Protein AF-T1BWE3-F1 (afdb_monomer_lite)

Foldseek 3Di:
DKWAAQAWPLRVLVLLCVLVVHDSVQKAFADTDDNHDGDDGDIDGPDDWDPAASPDPRMGDPDTDDDPDGHHHNPDPDDDDDDDDDDPDDPVVVVVVVVVVVVVQVVVVHDPPDDDQVVCPVQASQNVVLVVCVVVVNLVSSLLSVQADHDPPDPDLSNVLNPVCVVPVQLVVSLVSRDPVPPLNNQLSVCVNVVDPSVRSD

Organism: NCBI:txid410659

Structure (mmCIF, N/CA/C/O backbone):
data_AF-T1BWE3-F1
#
_entry.id   AF-T1BWE3-F1
#
loop_
_atom_site.group_PDB
_atom_site.id
_atom_site.type_symbol
_atom_site.label_atom_id
_atom_site.label_alt_id
_atom_site.label_comp_id
_atom_site.label_asym_id
_atom_site.label_entity_id
_atom_site.label_seq_id
_atom_site.pdbx_PDB_ins_code
_atom_site.Cartn_x
_atom_site.Cartn_y
_atom_site.Cartn_z
_atom_site.occupancy
_atom_site.B_iso_or_equiv
_atom_site.auth_seq_id
_atom_site.auth_comp_id
_atom_site.auth_asym_id
_atom_site.auth_atom_id
_atom_site.pdbx_PDB_model_num
ATOM 1 N N . ARG A 1 1 ? -7.755 -12.594 14.952 1.00 95.62 1 ARG A N 1
ATOM 2 C CA . ARG A 1 1 ? -7.906 -11.129 14.825 1.00 95.62 1 ARG A CA 1
ATOM 3 C C . ARG A 1 1 ? -6.839 -10.463 15.663 1.00 95.62 1 ARG A C 1
ATOM 5 O O . ARG A 1 1 ? -6.687 -10.809 16.827 1.00 95.62 1 ARG A O 1
ATOM 12 N N . ILE A 1 2 ? -6.101 -9.550 15.057 1.00 97.19 2 ILE A N 1
ATOM 13 C CA . ILE A 1 2 ? -4.986 -8.840 15.669 1.00 97.19 2 ILE A CA 1
ATOM 14 C C . ILE A 1 2 ? -5.301 -7.351 15.638 1.00 97.19 2 ILE A C 1
ATOM 16 O O . ILE A 1 2 ? -5.793 -6.853 14.624 1.00 97.19 2 ILE A O 1
ATOM 20 N N . GLU A 1 3 ? -5.005 -6.670 16.735 1.00 97.94 3 GLU A N 1
ATOM 21 C CA . GLU A 1 3 ? -4.819 -5.225 16.775 1.00 97.94 3 GLU A CA 1
ATOM 22 C C . GLU A 1 3 ? -3.323 -4.934 16.688 1.00 97.94 3 GLU A C 1
ATOM 24 O O . GLU A 1 3 ? -2.520 -5.595 17.343 1.00 97.94 3 GLU A O 1
ATOM 29 N N . SER A 1 4 ? -2.934 -3.977 15.857 1.00 98.00 4 SER A N 1
ATOM 30 C CA . SER A 1 4 ? -1.541 -3.559 1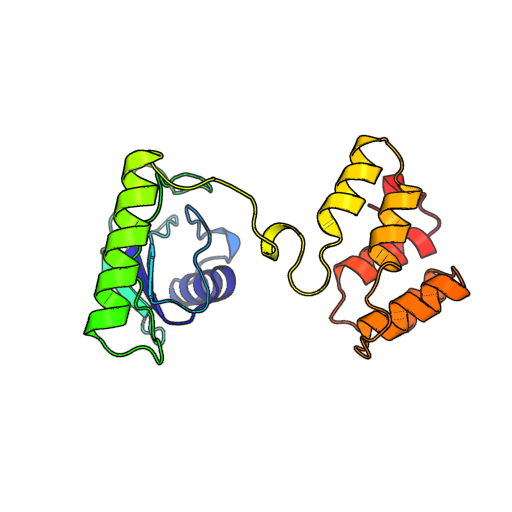5.724 1.00 98.00 4 SER A CA 1
ATOM 31 C C . SER A 1 4 ? -1.449 -2.054 15.571 1.00 98.00 4 SER A C 1
ATOM 33 O O . SER A 1 4 ? -2.276 -1.465 14.872 1.00 98.00 4 SER A O 1
ATOM 35 N N . GLU A 1 5 ? -0.417 -1.460 16.154 1.00 98.06 5 GLU A N 1
ATOM 36 C CA . GLU A 1 5 ? -0.127 -0.036 16.030 1.00 98.06 5 GLU A CA 1
ATOM 37 C C . GLU A 1 5 ? 1.226 0.184 15.345 1.00 98.06 5 GLU A C 1
ATOM 39 O O . GLU A 1 5 ? 2.247 -0.366 15.762 1.00 98.06 5 GLU A O 1
ATOM 44 N N . ASN A 1 6 ? 1.240 1.049 14.328 1.00 96.50 6 ASN A N 1
ATOM 45 C CA . ASN A 1 6 ? 2.459 1.511 13.659 1.00 96.50 6 ASN A CA 1
ATOM 46 C C . ASN A 1 6 ? 3.266 0.411 12.935 1.00 96.50 6 ASN A C 1
ATOM 48 O O . ASN A 1 6 ? 4.499 0.447 12.909 1.00 96.50 6 ASN A O 1
ATOM 52 N N . TRP A 1 7 ? 2.565 -0.548 12.323 1.00 97.00 7 TRP A N 1
ATOM 53 C CA . TRP A 1 7 ? 3.139 -1.678 11.586 1.00 97.00 7 TRP A CA 1
ATOM 54 C C . TRP A 1 7 ? 2.760 -1.652 10.102 1.00 97.00 7 TRP A C 1
ATOM 56 O O . TRP A 1 7 ? 1.580 -1.549 9.765 1.00 97.00 7 TRP A O 1
ATOM 66 N N . GLU A 1 8 ? 3.740 -1.828 9.209 1.00 94.12 8 GLU A N 1
ATOM 67 C CA . GLU A 1 8 ? 3.457 -2.138 7.801 1.00 94.12 8 GLU A CA 1
ATOM 68 C C . GLU A 1 8 ? 2.896 -3.571 7.682 1.00 94.12 8 GLU A C 1
ATOM 70 O O . GLU A 1 8 ? 3.176 -4.443 8.511 1.00 94.12 8 GLU A O 1
ATOM 75 N N . GLN A 1 9 ? 2.021 -3.808 6.699 1.00 92.44 9 GLN A N 1
ATOM 76 C CA . GLN A 1 9 ? 1.266 -5.054 6.580 1.00 92.44 9 GLN A CA 1
ATOM 77 C C . GLN A 1 9 ? 2.158 -6.289 6.411 1.00 92.44 9 GLN A C 1
ATOM 79 O O . GLN A 1 9 ? 1.931 -7.283 7.106 1.00 92.44 9 GLN A O 1
ATOM 84 N N . HIS A 1 10 ? 3.117 -6.240 5.490 1.00 92.56 10 HIS A N 1
ATOM 85 C CA . HIS A 1 10 ? 4.017 -7.349 5.187 1.00 92.56 10 HIS A CA 1
ATOM 86 C C . HIS A 1 10 ? 5.018 -7.554 6.324 1.00 92.56 10 HIS A C 1
ATOM 88 O O . HIS A 1 10 ? 5.203 -8.687 6.764 1.00 92.56 10 HIS A O 1
ATOM 94 N N . GLU A 1 11 ? 5.569 -6.471 6.882 1.00 94.19 11 GLU A N 1
ATOM 95 C CA . GLU A 1 11 ? 6.432 -6.527 8.071 1.00 94.19 11 GLU A CA 1
ATOM 96 C C . GLU A 1 11 ? 5.730 -7.236 9.247 1.00 94.19 11 GLU A C 1
ATOM 98 O O . GLU A 1 11 ? 6.311 -8.120 9.886 1.00 94.19 11 GLU A O 1
ATOM 103 N N . LEU A 1 12 ? 4.459 -6.898 9.518 1.00 96.12 12 LEU A N 1
ATOM 104 C CA . LEU A 1 12 ? 3.682 -7.562 10.569 1.00 96.12 12 LEU A CA 1
ATOM 105 C C . LEU A 1 12 ? 3.412 -9.029 10.230 1.00 96.12 12 LEU A C 1
ATOM 107 O O . LEU A 1 12 ? 3.521 -9.888 11.105 1.00 96.12 12 LEU A O 1
ATOM 111 N N . ALA A 1 13 ? 3.047 -9.321 8.980 1.00 95.50 13 ALA A N 1
ATOM 112 C CA . ALA A 1 13 ? 2.770 -10.682 8.541 1.00 95.50 13 ALA A CA 1
ATOM 113 C C . ALA A 1 13 ? 3.994 -11.591 8.737 1.00 95.50 13 ALA A C 1
ATOM 115 O O . ALA A 1 13 ? 3.867 -12.682 9.292 1.00 95.50 13 ALA A O 1
ATOM 116 N N . GLU A 1 14 ? 5.188 -11.119 8.378 1.00 95.31 14 GLU A N 1
ATOM 117 C CA . GLU A 1 14 ? 6.436 -11.839 8.625 1.00 95.31 14 GLU A CA 1
ATOM 118 C C . GLU A 1 14 ? 6.714 -12.040 10.118 1.00 95.31 14 GLU A C 1
ATOM 120 O O . GLU A 1 14 ? 7.132 -13.123 10.531 1.00 95.31 14 GLU A O 1
ATOM 125 N N . ALA A 1 15 ? 6.489 -11.015 10.945 1.00 96.06 15 ALA A N 1
ATOM 126 C CA . ALA A 1 15 ? 6.692 -11.111 12.388 1.00 96.06 15 ALA A CA 1
ATOM 127 C C . ALA A 1 15 ? 5.761 -12.155 13.027 1.00 96.06 15 ALA A C 1
ATOM 129 O O . ALA A 1 15 ? 6.216 -12.986 13.819 1.00 96.06 15 ALA A O 1
ATOM 130 N N . ILE A 1 16 ? 4.484 -12.162 12.634 1.00 96.38 16 ILE A N 1
ATOM 131 C CA . ILE A 1 16 ? 3.497 -13.157 13.067 1.00 96.38 16 ILE A CA 1
ATOM 132 C C . ILE A 1 16 ? 3.900 -14.553 12.583 1.00 96.38 16 ILE A C 1
ATOM 134 O O . ILE A 1 16 ? 3.935 -15.486 13.385 1.00 96.38 16 ILE A O 1
ATOM 138 N N . ALA A 1 17 ? 4.251 -14.704 11.302 1.00 96.25 17 ALA A N 1
ATOM 139 C CA . ALA A 1 17 ? 4.660 -15.986 10.735 1.00 96.25 17 ALA A CA 1
ATOM 140 C C . ALA A 1 17 ? 5.873 -16.565 11.477 1.00 96.25 17 ALA A C 1
ATOM 142 O O . ALA A 1 17 ? 5.833 -17.718 11.903 1.00 96.25 17 ALA A O 1
ATOM 143 N N . ARG A 1 18 ? 6.906 -15.752 11.742 1.00 95.94 18 ARG A N 1
ATOM 144 C CA . ARG A 1 18 ? 8.071 -16.162 12.544 1.00 95.94 18 ARG A CA 1
ATOM 145 C C . ARG A 1 18 ? 7.668 -16.621 13.943 1.00 95.94 18 ARG A C 1
ATOM 147 O O . ARG A 1 18 ? 8.108 -17.678 14.391 1.00 95.94 18 ARG A O 1
ATOM 154 N N . ARG A 1 19 ? 6.807 -15.862 14.626 1.00 95.81 19 ARG A N 1
ATOM 155 C CA . ARG A 1 19 ? 6.366 -16.187 15.989 1.00 95.81 19 ARG A CA 1
ATOM 156 C C . ARG A 1 19 ? 5.547 -17.477 16.062 1.00 95.81 19 ARG A C 1
ATOM 158 O O . ARG A 1 19 ? 5.643 -18.198 17.056 1.00 95.81 19 ARG A O 1
ATOM 165 N N . LEU A 1 20 ? 4.788 -17.768 15.009 1.00 95.38 20 LEU A N 1
ATOM 166 C CA . LEU A 1 20 ? 3.998 -18.988 14.842 1.00 95.38 20 LEU A CA 1
ATOM 167 C C . LEU A 1 20 ? 4.778 -20.140 14.182 1.00 95.38 20 LEU A C 1
ATOM 169 O O . LEU A 1 20 ? 4.224 -21.224 14.024 1.00 95.38 20 LEU A O 1
ATOM 173 N N . ARG A 1 21 ? 6.055 -19.930 13.825 1.00 95.50 21 ARG A N 1
ATOM 174 C CA . ARG A 1 21 ? 6.913 -20.895 13.109 1.00 95.50 21 ARG A CA 1
ATOM 175 C C . ARG A 1 21 ? 6.321 -21.350 11.767 1.00 95.50 21 ARG A C 1
ATOM 177 O O . ARG A 1 21 ? 6.401 -22.520 11.403 1.00 95.50 21 ARG A O 1
ATOM 184 N N . LEU A 1 22 ? 5.727 -20.412 11.039 1.00 95.75 22 LEU A N 1
ATOM 185 C CA . LEU A 1 22 ? 5.136 -20.608 9.719 1.00 95.75 22 LEU A CA 1
ATOM 186 C C . LEU A 1 22 ? 6.067 -20.083 8.623 1.00 95.75 22 LEU A C 1
ATOM 188 O O . LEU A 1 22 ? 6.857 -19.162 8.843 1.00 95.75 22 LEU A O 1
ATOM 192 N N . ALA A 1 23 ? 5.928 -20.627 7.413 1.00 92.25 23 ALA A N 1
ATOM 193 C CA . ALA A 1 23 ? 6.540 -20.029 6.233 1.00 92.25 23 ALA A CA 1
ATOM 194 C C . ALA A 1 23 ? 5.904 -18.651 5.935 1.00 92.25 23 ALA A C 1
ATOM 196 O O . ALA A 1 23 ? 4.702 -18.488 6.161 1.00 92.25 23 ALA A O 1
ATOM 197 N N . PRO A 1 24 ? 6.647 -17.672 5.377 1.00 81.06 24 PRO A N 1
ATOM 198 C CA . PRO A 1 24 ? 6.124 -16.320 5.138 1.00 81.06 24 PRO A CA 1
ATOM 199 C C . PRO A 1 24 ? 4.840 -16.268 4.294 1.00 81.06 24 PRO A C 1
ATOM 201 O O . PRO A 1 24 ? 3.960 -15.459 4.558 1.00 81.06 24 PRO A O 1
ATOM 204 N N . HIS A 1 25 ? 4.704 -17.167 3.316 1.00 87.25 25 HIS A N 1
ATOM 205 C CA . HIS A 1 25 ? 3.539 -17.243 2.426 1.00 87.25 25 HIS A CA 1
ATOM 206 C C . HIS A 1 25 ? 2.335 -17.985 3.033 1.00 87.25 25 HIS A C 1
ATOM 208 O O . HIS A 1 25 ? 1.266 -18.004 2.433 1.00 87.25 25 HIS A O 1
ATOM 214 N N . ALA A 1 26 ? 2.497 -18.634 4.191 1.00 92.88 26 ALA A N 1
ATOM 215 C CA . ALA A 1 26 ? 1.438 -19.431 4.813 1.00 92.88 26 ALA A CA 1
ATOM 216 C C . ALA A 1 26 ? 0.427 -18.581 5.602 1.00 92.88 26 ALA A C 1
ATOM 218 O O . ALA A 1 26 ? -0.603 -19.096 6.041 1.00 92.88 26 ALA A O 1
ATOM 219 N N . LEU A 1 27 ? 0.730 -17.297 5.806 1.00 95.19 27 LEU A N 1
ATOM 220 C CA . LEU A 1 27 ? -0.147 -16.340 6.462 1.00 95.19 27 LEU A CA 1
ATOM 221 C C . LEU A 1 27 ? -0.854 -15.484 5.407 1.00 95.19 27 LEU A C 1
ATOM 223 O O . LEU A 1 27 ? -0.211 -14.881 4.552 1.00 95.19 27 LEU A O 1
ATOM 227 N N . SER A 1 28 ? -2.177 -15.395 5.491 1.00 95.50 28 SER A N 1
ATOM 228 C CA . SER A 1 28 ? -3.010 -14.641 4.546 1.00 95.50 28 SER A CA 1
ATOM 229 C C . SER A 1 28 ? -3.874 -13.604 5.263 1.00 95.50 28 SER A C 1
ATOM 231 O O . SER A 1 28 ? -4.155 -13.721 6.459 1.00 95.50 28 SER A O 1
ATOM 233 N N . TRP A 1 29 ? -4.294 -12.569 4.535 1.00 95.44 29 TRP A N 1
ATOM 234 C CA . TRP A 1 29 ? -5.134 -11.477 5.030 1.00 95.44 29 TRP A CA 1
ATOM 235 C C . TRP A 1 29 ? -6.002 -10.902 3.904 1.00 95.44 29 TRP A C 1
ATOM 237 O O . TRP A 1 29 ? -5.710 -11.078 2.724 1.00 95.44 29 TRP A O 1
ATOM 247 N N . ALA A 1 30 ? -7.070 -10.190 4.272 1.00 94.38 30 ALA A N 1
ATOM 248 C CA . ALA A 1 30 ? -8.066 -9.708 3.311 1.00 94.38 30 ALA A CA 1
ATOM 249 C C . ALA A 1 30 ? -7.701 -8.391 2.601 1.00 94.38 30 ALA A C 1
ATOM 251 O O . ALA A 1 30 ? -8.246 -8.091 1.542 1.00 94.38 30 ALA A O 1
ATOM 252 N N . GLY A 1 31 ? -6.809 -7.586 3.177 1.00 91.06 31 GLY A N 1
ATOM 253 C CA . GLY A 1 31 ? -6.351 -6.321 2.602 1.00 91.06 31 GLY A CA 1
ATOM 254 C C . GLY A 1 31 ? -5.270 -5.666 3.457 1.00 91.06 31 GLY A C 1
ATOM 255 O O . GLY A 1 31 ? -5.167 -5.952 4.653 1.00 91.06 31 GLY A O 1
ATOM 256 N N . THR A 1 32 ? -4.457 -4.814 2.842 1.00 91.12 32 THR A N 1
ATOM 257 C CA . THR A 1 32 ? -3.453 -4.005 3.541 1.00 91.12 32 THR A CA 1
ATOM 258 C C . THR A 1 32 ? -4.136 -2.925 4.383 1.00 91.12 32 THR A C 1
ATOM 260 O O . THR A 1 32 ? -5.247 -2.488 4.072 1.00 91.12 32 THR A O 1
ATOM 263 N N . LYS A 1 33 ? -3.496 -2.531 5.486 1.00 91.38 33 LYS A N 1
ATOM 264 C CA . LYS A 1 33 ? -3.911 -1.403 6.333 1.00 91.38 33 LYS A CA 1
ATOM 265 C C . LYS A 1 33 ? -2.800 -0.366 6.382 1.00 91.38 33 LYS A C 1
ATOM 267 O O . LYS A 1 33 ? -1.641 -0.697 6.131 1.00 91.38 33 LYS A O 1
ATOM 272 N N . ASP A 1 34 ? -3.163 0.859 6.735 1.00 89.38 34 ASP A N 1
ATOM 273 C CA . ASP A 1 34 ? -2.216 1.957 6.871 1.00 89.38 34 ASP A CA 1
ATOM 274 C C . ASP A 1 34 ? -1.151 1.652 7.921 1.00 89.38 34 ASP A C 1
ATOM 276 O O . ASP A 1 34 ? -1.452 1.217 9.035 1.00 89.38 34 ASP A O 1
ATOM 280 N N . ARG A 1 35 ? 0.109 1.926 7.565 1.00 90.38 35 ARG A N 1
ATOM 281 C CA . ARG A 1 35 ? 1.244 1.752 8.475 1.00 90.38 35 ARG A CA 1
ATOM 282 C C . ARG A 1 35 ? 1.094 2.632 9.710 1.00 90.38 35 ARG A C 1
ATOM 284 O O . ARG A 1 35 ? 1.379 2.169 10.802 1.00 90.38 35 ARG A O 1
ATOM 291 N N . ARG A 1 36 ? 0.681 3.893 9.549 1.00 93.00 36 ARG A N 1
ATOM 292 C CA . ARG A 1 36 ? 0.567 4.886 10.634 1.00 93.00 36 ARG A CA 1
ATOM 293 C C . ARG A 1 36 ? -0.846 4.912 11.216 1.00 93.00 36 ARG A C 1
ATOM 295 O O . ARG A 1 36 ? -1.555 5.904 11.090 1.00 93.00 36 ARG A O 1
ATOM 302 N N . ALA A 1 37 ? -1.264 3.803 11.812 1.00 95.12 37 ALA A N 1
ATOM 303 C CA . ALA A 1 37 ? -2.575 3.678 12.436 1.00 95.12 37 ALA A CA 1
ATOM 304 C C . ALA A 1 37 ? -2.567 2.618 13.543 1.00 95.12 37 ALA A C 1
ATOM 306 O O . ALA A 1 37 ? -1.702 1.737 13.571 1.00 95.12 37 ALA A O 1
ATOM 307 N N . VAL A 1 38 ? -3.582 2.671 14.409 1.00 97.44 38 VAL A N 1
ATOM 308 C CA . VAL A 1 38 ? -4.057 1.493 15.144 1.00 97.44 38 VAL A CA 1
ATOM 309 C C . VAL A 1 38 ? -5.050 0.788 14.230 1.00 97.44 38 VAL A C 1
ATOM 311 O O . VAL A 1 38 ? -6.061 1.367 13.837 1.00 97.44 38 VAL A O 1
ATOM 314 N N . SER A 1 39 ? -4.754 -0.450 13.849 1.00 97.00 39 SER A N 1
ATOM 315 C CA . SER A 1 39 ? -5.591 -1.215 12.927 1.00 97.00 39 SER A CA 1
ATOM 316 C C . SER A 1 39 ? -5.939 -2.577 13.500 1.00 97.00 39 SER A C 1
ATOM 318 O O . SER A 1 39 ? -5.092 -3.263 14.072 1.00 97.00 39 SER A O 1
ATOM 320 N N . ILE A 1 40 ? -7.194 -2.981 13.306 1.00 96.81 40 ILE A N 1
ATOM 321 C CA . ILE A 1 40 ? -7.697 -4.292 13.705 1.00 96.81 40 ILE A CA 1
ATOM 322 C C . ILE A 1 40 ? -8.042 -5.077 12.446 1.00 96.81 40 ILE A C 1
ATOM 324 O O . ILE A 1 40 ? -8.798 -4.608 11.595 1.00 96.81 40 ILE A O 1
ATOM 328 N N . ARG A 1 41 ? -7.493 -6.285 12.313 1.00 95.81 41 ARG A N 1
ATOM 329 C CA . ARG A 1 41 ? -7.706 -7.130 11.131 1.00 95.81 41 ARG A CA 1
ATOM 330 C C . ARG A 1 41 ? -7.612 -8.615 11.443 1.00 95.81 41 ARG A C 1
ATOM 332 O O . ARG A 1 41 ? -7.098 -9.028 12.483 1.00 95.81 41 ARG A O 1
ATOM 339 N N . LEU A 1 42 ? -8.130 -9.434 10.536 1.00 96.44 42 LEU A N 1
ATOM 340 C CA . LEU A 1 42 ? -7.963 -10.881 10.594 1.00 96.44 42 LEU A CA 1
ATOM 341 C C . LEU A 1 42 ? -6.748 -11.315 9.770 1.00 96.44 42 LEU A C 1
ATOM 343 O O . LEU A 1 42 ? -6.474 -10.770 8.701 1.00 96.44 42 LEU A O 1
ATOM 347 N N . PHE A 1 43 ? -6.066 -12.326 10.291 1.00 96.50 43 PHE A N 1
ATOM 348 C CA . PHE A 1 43 ? -5.080 -13.128 9.584 1.00 96.50 43 PHE A CA 1
ATOM 349 C C . PHE A 1 43 ? -5.551 -14.578 9.633 1.00 96.50 43 PHE A C 1
ATOM 351 O O . PHE A 1 43 ? -6.162 -14.986 10.624 1.00 96.50 43 PHE A O 1
ATOM 358 N N . SER A 1 44 ? -5.254 -15.347 8.593 1.00 96.69 44 SER A N 1
ATOM 359 C CA . SER A 1 44 ? -5.546 -16.778 8.534 1.00 96.69 44 SER A CA 1
ATOM 360 C C . SER A 1 44 ? -4.298 -17.563 8.172 1.00 96.69 44 SER A C 1
ATOM 362 O O . SER A 1 44 ? -3.484 -17.100 7.378 1.00 96.69 44 SER A O 1
ATOM 364 N N . TYR A 1 45 ? -4.183 -18.764 8.720 1.00 96.44 45 TYR A N 1
ATOM 365 C CA . TYR A 1 45 ? -3.160 -19.746 8.380 1.00 96.44 45 TYR A CA 1
ATOM 366 C C . TYR A 1 45 ? -3.681 -21.147 8.721 1.00 96.44 45 TYR A C 1
ATOM 368 O O . TYR A 1 45 ? -4.650 -21.297 9.472 1.00 96.44 45 TYR A O 1
ATOM 376 N N . LEU A 1 46 ? -3.027 -22.180 8.194 1.00 95.56 46 LEU A N 1
ATOM 377 C CA . LEU A 1 46 ? -3.314 -23.565 8.561 1.00 95.56 46 LEU A CA 1
ATOM 378 C C . LEU A 1 46 ? -2.562 -23.932 9.842 1.00 95.56 46 LEU A C 1
ATOM 380 O O . LEU A 1 46 ? -1.334 -23.929 9.873 1.00 95.56 46 LEU A O 1
ATOM 384 N N . GLY A 1 47 ? -3.293 -24.254 10.909 1.00 93.31 47 GLY A N 1
ATOM 385 C CA . GLY A 1 47 ? -2.687 -24.657 12.175 1.00 93.31 47 GLY A CA 1
ATOM 386 C C . GLY A 1 47 ? -3.632 -24.559 13.368 1.00 93.31 47 GLY A C 1
ATOM 387 O O . GLY A 1 47 ? -4.849 -24.422 13.221 1.00 93.31 47 GLY A O 1
ATOM 388 N N . ARG A 1 48 ? -3.066 -24.670 14.575 1.00 93.94 48 ARG A N 1
ATOM 389 C CA . ARG A 1 48 ? -3.788 -24.395 15.825 1.00 93.94 48 ARG A CA 1
ATOM 390 C C . ARG A 1 48 ? -3.824 -22.876 16.051 1.00 93.94 48 ARG A C 1
ATOM 392 O O . ARG A 1 48 ? -2.772 -22.254 15.886 1.00 93.94 48 ARG A O 1
ATOM 399 N N . PRO A 1 49 ? -4.980 -22.285 16.412 1.00 94.88 49 PRO A N 1
ATOM 400 C CA . PRO A 1 49 ? -5.043 -20.879 16.817 1.00 94.88 49 PRO A CA 1
ATOM 401 C C . PRO A 1 49 ? -4.156 -20.630 18.053 1.00 94.88 49 PRO A C 1
ATOM 403 O O . PRO A 1 49 ? -4.076 -21.523 18.900 1.00 94.88 49 PRO A O 1
ATOM 406 N N . PRO A 1 50 ? -3.486 -19.467 18.179 1.00 95.31 50 PRO A N 1
ATOM 407 C CA . PRO A 1 50 ? -2.782 -19.123 19.408 1.00 95.31 50 PRO A CA 1
ATOM 408 C C . PRO A 1 50 ? -3.785 -18.967 20.557 1.00 95.31 50 PRO A C 1
ATOM 410 O O . PRO A 1 50 ? -4.880 -18.441 20.359 1.00 95.31 50 PRO A O 1
ATOM 413 N N . GLU A 1 51 ? -3.398 -19.418 21.746 1.00 93.75 51 GLU A N 1
ATOM 414 C CA . GLU A 1 51 ? -4.201 -19.276 22.974 1.00 93.75 51 GLU A CA 1
ATOM 415 C C . GLU A 1 51 ? -3.797 -18.041 23.785 1.00 93.75 51 GLU A C 1
ATOM 417 O O . GLU A 1 51 ? -4.578 -17.536 24.584 1.00 93.75 51 GLU A O 1
ATOM 422 N N . GLU A 1 52 ? -2.600 -17.520 23.527 1.00 94.50 52 GLU A N 1
ATOM 423 C CA . GLU A 1 52 ? -2.015 -16.374 24.209 1.00 94.50 52 GLU A CA 1
ATOM 424 C C . GLU A 1 52 ? -1.504 -15.350 23.195 1.00 94.50 52 GLU A C 1
ATOM 426 O O . GLU A 1 52 ? -1.409 -15.617 21.991 1.00 94.50 52 GLU A O 1
ATOM 431 N N . ASP A 1 53 ? -1.145 -14.170 23.695 1.00 94.88 53 ASP A N 1
ATOM 432 C CA . ASP A 1 53 ? -0.550 -13.132 22.872 1.00 94.88 53 ASP A CA 1
ATOM 433 C C . ASP A 1 53 ? 0.752 -13.609 22.199 1.00 94.88 53 ASP A C 1
ATOM 435 O O . ASP A 1 53 ? 1.532 -14.411 22.720 1.00 94.88 53 ASP A O 1
ATOM 439 N N . LEU A 1 54 ? 1.009 -13.075 21.010 1.00 95.62 54 LEU A N 1
ATOM 440 C CA . LEU A 1 54 ? 2.219 -13.356 20.252 1.00 95.62 54 LEU A CA 1
ATOM 441 C C . LEU A 1 54 ? 3.456 -12.701 20.891 1.00 95.62 54 LEU A C 1
ATOM 443 O O . LEU A 1 54 ? 4.578 -13.048 20.527 1.00 95.62 54 LEU A O 1
ATOM 447 N N . GLY A 1 55 ? 3.293 -11.784 21.849 1.00 96.19 55 GLY A N 1
ATOM 448 C CA . GLY A 1 55 ? 4.414 -11.100 22.501 1.00 96.19 55 GLY A CA 1
ATOM 449 C C . GLY A 1 55 ? 5.187 -10.213 21.524 1.00 96.19 55 GLY A C 1
ATOM 450 O O . GLY A 1 55 ? 6.399 -10.041 21.649 1.00 96.19 55 GLY A O 1
ATOM 451 N N . LEU A 1 56 ? 4.492 -9.707 20.504 1.00 97.19 56 LEU A N 1
ATOM 452 C CA . LEU A 1 56 ? 5.036 -8.771 19.531 1.00 97.19 56 LEU A CA 1
ATOM 453 C C . LEU A 1 56 ? 4.769 -7.337 20.021 1.00 97.19 56 LEU A C 1
ATOM 455 O O . LEU A 1 56 ? 3.697 -7.053 20.553 1.00 97.19 56 LEU A O 1
ATOM 459 N N . PRO A 1 57 ? 5.719 -6.404 19.854 1.00 97.44 57 PRO A N 1
ATOM 460 C CA . PRO A 1 57 ? 5.558 -5.048 20.359 1.00 97.44 57 PRO A CA 1
ATOM 461 C C . PRO A 1 57 ? 4.428 -4.325 19.624 1.00 97.44 57 PRO A C 1
ATOM 463 O O . PRO A 1 57 ? 4.406 -4.296 18.390 1.00 97.44 57 PRO A O 1
ATOM 466 N N . ARG A 1 58 ? 3.529 -3.689 20.389 1.00 97.38 58 ARG A N 1
ATOM 467 C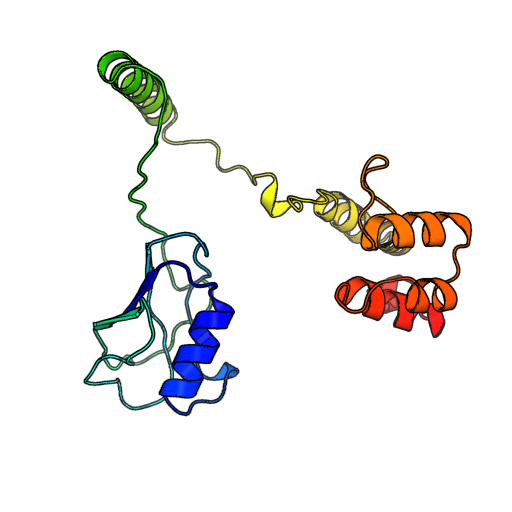 CA . ARG A 1 58 ? 2.359 -2.959 19.862 1.00 97.38 58 ARG A CA 1
ATOM 468 C C . ARG A 1 58 ? 1.458 -3.823 18.978 1.00 97.38 58 ARG A C 1
ATOM 470 O O . ARG A 1 58 ? 0.900 -3.363 17.982 1.00 97.38 58 ARG A O 1
ATOM 477 N N . VAL A 1 59 ? 1.358 -5.095 19.332 1.00 98.00 59 VAL A N 1
ATOM 478 C CA . VAL A 1 59 ? 0.482 -6.074 18.705 1.00 98.00 59 VAL A CA 1
ATOM 479 C C . VAL A 1 59 ? -0.272 -6.755 19.829 1.00 98.00 59 VAL A C 1
ATOM 481 O O . VAL A 1 59 ? 0.327 -7.115 20.837 1.00 98.00 59 VAL A O 1
ATOM 484 N N . ARG A 1 60 ? -1.579 -6.913 19.653 1.00 98.00 60 ARG A N 1
ATOM 485 C CA . ARG A 1 60 ? -2.445 -7.574 20.618 1.00 98.00 60 ARG A CA 1
ATOM 486 C C . ARG A 1 60 ? -3.298 -8.621 19.929 1.00 98.00 60 ARG A C 1
ATOM 488 O O . ARG A 1 60 ? -3.944 -8.342 18.910 1.00 98.00 60 ARG A O 1
ATOM 495 N N . LEU A 1 61 ? -3.329 -9.822 20.495 1.00 97.69 61 LEU A N 1
ATOM 496 C CA . LEU A 1 61 ? -4.289 -10.841 20.090 1.00 97.69 61 LEU A CA 1
ATOM 497 C C . LEU A 1 61 ? -5.674 -10.497 20.649 1.00 97.69 61 LEU A C 1
ATOM 499 O O . LEU A 1 61 ? -5.873 -10.477 21.857 1.00 97.69 61 LEU A O 1
ATOM 503 N N . ILE A 1 62 ? -6.636 -10.223 19.763 1.00 97.69 62 ILE A N 1
ATOM 504 C CA . ILE A 1 62 ? -8.024 -9.932 20.164 1.00 97.69 62 ILE A CA 1
ATOM 505 C C . ILE A 1 62 ? -8.825 -11.223 20.309 1.00 97.69 62 ILE A C 1
ATOM 507 O O . ILE A 1 62 ? -9.536 -11.422 21.284 1.00 97.69 62 ILE A O 1
ATOM 511 N N . GLU A 1 63 ? -8.729 -12.086 19.303 1.00 96.50 63 GLU A N 1
ATOM 512 C CA . GLU A 1 63 ? -9.441 -13.362 19.249 1.00 96.50 63 GLU A CA 1
ATOM 513 C C . GLU A 1 63 ? -8.740 -14.296 18.264 1.00 96.50 63 GLU A C 1
ATOM 515 O O . GLU A 1 63 ? -8.149 -13.847 17.274 1.00 96.50 63 GLU A O 1
ATOM 520 N N . ALA A 1 64 ? -8.835 -15.600 18.493 1.00 96.94 64 ALA A N 1
ATOM 521 C CA . ALA A 1 64 ? -8.402 -16.620 17.552 1.00 96.94 64 ALA A CA 1
ATOM 522 C C . ALA A 1 64 ? -9.408 -17.769 17.545 1.00 96.94 64 ALA A C 1
ATOM 524 O O . ALA A 1 64 ? -9.874 -18.211 18.590 1.00 96.94 64 ALA A O 1
ATOM 525 N N . TYR A 1 65 ? -9.744 -18.249 16.355 1.00 95.88 65 TYR A N 1
ATOM 526 C CA . TYR A 1 65 ? -10.719 -19.314 16.170 1.00 95.88 65 TYR A CA 1
ATOM 527 C C . TYR A 1 65 ? -10.393 -20.109 14.910 1.00 95.88 65 TYR A C 1
ATOM 529 O O . TYR A 1 65 ? -9.629 -19.666 14.049 1.00 95.88 65 TYR A O 1
ATOM 537 N N . ARG A 1 66 ? -10.971 -21.307 14.805 1.00 96.69 66 ARG A N 1
ATOM 538 C CA . ARG A 1 66 ? -10.903 -22.118 13.588 1.00 96.69 66 ARG A CA 1
ATOM 539 C C . ARG A 1 66 ? -12.022 -21.708 12.638 1.00 96.69 66 ARG A C 1
ATOM 541 O O . ARG A 1 66 ? -13.157 -21.523 13.065 1.00 96.69 66 ARG A O 1
ATOM 548 N N . ALA A 1 67 ? -11.700 -21.628 11.356 1.00 94.81 67 ALA A N 1
ATOM 549 C CA . ALA A 1 67 ? -12.657 -21.432 10.276 1.00 94.81 67 ALA A CA 1
ATOM 550 C C . ALA A 1 67 ? -12.524 -22.577 9.263 1.00 94.81 67 ALA A C 1
ATOM 552 O O . ALA A 1 67 ? -11.500 -23.262 9.230 1.00 94.81 67 ALA A O 1
ATOM 553 N N . ARG A 1 68 ? -13.570 -22.799 8.457 1.00 94.06 68 ARG A N 1
ATOM 554 C CA . ARG A 1 68 ? -13.548 -23.803 7.378 1.00 94.06 68 ARG A CA 1
ATOM 555 C C . ARG A 1 68 ? -12.678 -23.368 6.201 1.00 94.06 68 ARG A C 1
ATOM 557 O O . ARG A 1 68 ? -12.073 -24.212 5.554 1.00 94.06 68 ARG A O 1
ATOM 564 N N . GLU A 1 69 ? -12.610 -22.064 5.962 1.00 93.62 69 GLU A N 1
ATOM 565 C CA . GLU A 1 69 ? -11.888 -21.461 4.847 1.00 93.62 69 GLU A CA 1
ATOM 566 C C . GLU A 1 69 ? -10.923 -20.387 5.351 1.00 93.62 69 GLU A C 1
ATOM 568 O O . GLU A 1 69 ? -11.142 -19.757 6.391 1.00 93.62 69 GLU A O 1
ATOM 573 N N . GLY A 1 70 ? -9.830 -20.207 4.610 1.00 93.38 70 GLY A N 1
ATOM 574 C CA . GLY A 1 70 ? -8.868 -19.139 4.845 1.00 93.38 70 GLY A CA 1
ATOM 575 C C . GLY A 1 70 ? -9.347 -17.795 4.296 1.00 93.38 70 GLY A C 1
ATOM 576 O O . GLY A 1 70 ? -10.329 -17.693 3.563 1.00 93.38 70 GLY A O 1
ATOM 577 N N . LEU A 1 71 ? -8.617 -16.738 4.633 1.00 94.00 71 LEU A N 1
ATOM 578 C CA . LEU A 1 71 ? -8.802 -15.423 4.035 1.00 94.00 71 LEU A CA 1
ATOM 579 C C . LEU A 1 71 ? -8.010 -15.320 2.739 1.00 94.00 71 LEU A C 1
ATOM 581 O O . LEU A 1 71 ? -6.891 -15.815 2.630 1.00 94.00 71 LEU A O 1
ATOM 585 N N . SER A 1 72 ? -8.572 -14.602 1.780 1.00 92.81 72 SER A N 1
ATOM 586 C CA . SER A 1 72 ? -7.886 -14.175 0.568 1.00 92.81 72 SER A CA 1
ATOM 587 C C . SER A 1 72 ? -8.077 -12.678 0.378 1.00 92.81 72 SER A C 1
ATOM 589 O O . SER A 1 72 ? -8.939 -12.054 1.008 1.00 92.81 72 SER A O 1
ATOM 591 N N . LEU A 1 73 ? -7.239 -12.085 -0.468 1.00 91.12 73 LEU A N 1
ATOM 592 C CA . LEU A 1 73 ? -7.329 -10.668 -0.791 1.00 91.12 73 LEU A CA 1
ATOM 593 C C . LEU A 1 73 ? -8.739 -10.347 -1.316 1.00 91.12 73 LEU A C 1
ATOM 595 O O . LEU A 1 73 ? -9.262 -11.058 -2.165 1.00 91.12 73 LEU A O 1
ATOM 599 N N . GLY A 1 74 ? -9.365 -9.302 -0.779 1.00 91.31 74 GLY A N 1
ATOM 600 C CA . GLY A 1 74 ? -10.750 -8.942 -1.095 1.00 91.31 74 GLY A CA 1
ATOM 601 C C . GLY A 1 74 ? -11.812 -9.570 -0.185 1.00 91.31 74 GLY A C 1
ATOM 602 O O . GLY A 1 74 ? -12.965 -9.171 -0.269 1.00 91.31 74 GLY A O 1
ATOM 603 N N . HIS A 1 75 ? -11.463 -10.462 0.755 1.00 93.62 75 HIS A N 1
ATOM 604 C CA . HIS A 1 75 ? -12.417 -11.039 1.728 1.00 93.62 75 HIS A CA 1
ATOM 605 C C . HIS A 1 75 ? -12.821 -10.057 2.852 1.00 93.62 75 HIS A C 1
ATOM 607 O O . HIS A 1 75 ? -12.953 -10.433 4.016 1.00 93.62 75 HIS A O 1
ATOM 613 N N . HIS A 1 76 ? -12.967 -8.771 2.540 1.00 91.44 76 HIS A N 1
ATOM 614 C CA . HIS A 1 76 ? -13.480 -7.757 3.453 1.00 91.44 76 HIS A CA 1
ATOM 615 C C . HIS A 1 76 ? -14.525 -6.912 2.730 1.00 91.44 76 HIS A C 1
ATOM 617 O O . HIS A 1 76 ? -14.340 -6.557 1.573 1.00 91.44 76 HIS A O 1
ATOM 623 N N . TYR A 1 77 ? -15.607 -6.567 3.427 1.00 92.81 77 TYR A N 1
ATOM 624 C CA . TYR A 1 77 ? -16.630 -5.672 2.882 1.00 92.81 77 TYR A CA 1
ATOM 625 C C . TYR A 1 77 ? -16.142 -4.217 2.818 1.00 92.81 77 TYR A C 1
ATOM 627 O O . TYR A 1 77 ? -16.441 -3.481 1.887 1.00 92.81 77 TYR A O 1
ATOM 635 N N . GLY A 1 78 ? -15.371 -3.799 3.821 1.00 92.25 78 GLY A N 1
ATOM 636 C CA . GLY A 1 78 ? -14.881 -2.435 3.950 1.00 92.25 78 GLY A CA 1
ATOM 637 C C . GLY A 1 78 ? -14.122 -2.240 5.255 1.00 92.25 78 GLY A C 1
ATOM 638 O O . GLY A 1 78 ? -13.709 -3.208 5.900 1.00 92.25 78 GLY A O 1
ATOM 639 N N . ASN A 1 79 ? -13.937 -0.980 5.636 1.00 93.81 79 ASN A N 1
ATOM 640 C CA . ASN A 1 79 ? -13.261 -0.583 6.864 1.00 93.81 79 ASN A CA 1
ATOM 641 C C . ASN A 1 79 ? -14.103 0.448 7.607 1.00 93.81 79 ASN A C 1
ATOM 643 O O . ASN A 1 79 ? -14.686 1.336 6.992 1.00 93.81 79 ASN A O 1
ATOM 647 N N . THR A 1 80 ? -14.117 0.347 8.931 1.00 95.12 80 THR A N 1
ATOM 648 C CA . THR A 1 80 ? -14.639 1.397 9.804 1.00 95.12 80 THR A CA 1
ATOM 649 C C . THR A 1 80 ? -13.462 2.219 10.299 1.00 95.12 80 THR A C 1
ATOM 651 O O . THR A 1 80 ? -12.483 1.657 10.790 1.00 95.12 80 THR A O 1
ATOM 654 N N . PHE A 1 81 ? -13.563 3.538 10.178 1.00 95.12 81 PHE A N 1
ATOM 655 C CA . PHE A 1 81 ? -12.513 4.461 10.585 1.00 95.12 81 PHE A CA 1
ATOM 656 C C . PHE A 1 81 ? -12.978 5.299 11.772 1.00 95.12 81 PHE A C 1
ATOM 658 O O . PHE A 1 81 ? -14.094 5.813 11.782 1.00 95.12 81 PHE A O 1
ATOM 665 N N . ALA A 1 82 ? -12.091 5.462 12.750 1.00 96.19 82 ALA A N 1
ATOM 666 C CA . ALA A 1 82 ? -12.184 6.498 13.766 1.00 96.19 82 ALA A CA 1
ATOM 667 C C . ALA A 1 82 ? -11.005 7.446 13.541 1.00 96.19 82 ALA A C 1
ATOM 669 O O . ALA A 1 82 ? -9.851 7.058 13.724 1.00 96.19 82 ALA A O 1
ATOM 670 N N . ILE A 1 83 ? -11.294 8.659 13.076 1.00 93.50 83 ILE A N 1
ATOM 671 C CA . ILE A 1 83 ? -10.281 9.641 12.682 1.00 93.50 83 ILE A CA 1
ATOM 672 C C . ILE A 1 83 ? -10.331 10.796 13.672 1.00 93.50 83 ILE A C 1
ATOM 674 O O . ILE A 1 83 ? -11.393 11.367 13.914 1.00 93.50 83 ILE A O 1
ATOM 678 N N . ARG A 1 84 ? -9.172 11.149 14.228 1.00 92.44 84 ARG A N 1
ATOM 679 C CA . ARG A 1 84 ? -8.995 12.384 14.990 1.00 92.44 84 ARG A CA 1
ATOM 680 C C . ARG A 1 84 ? -8.331 13.412 14.086 1.00 92.44 84 ARG A C 1
ATOM 682 O O . ARG A 1 84 ? -7.231 13.166 13.601 1.00 92.44 84 ARG A O 1
ATOM 689 N N . VAL A 1 85 ? -9.001 14.541 13.887 1.00 91.62 85 VAL A N 1
ATOM 690 C CA . VAL A 1 85 ? -8.461 15.687 13.152 1.00 91.62 85 VAL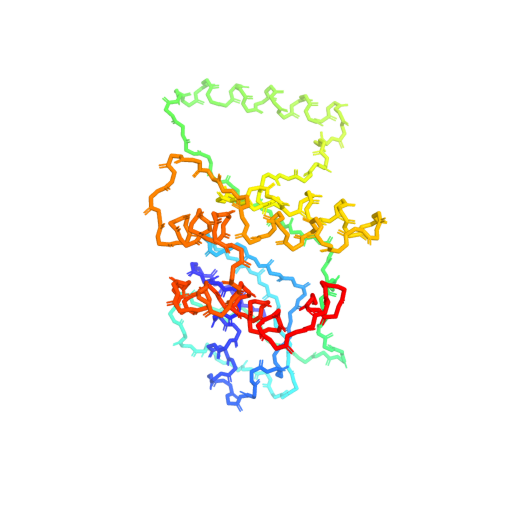 A CA 1
ATOM 691 C C . VAL A 1 85 ? -7.922 16.683 14.167 1.00 91.62 85 VAL A C 1
ATOM 693 O O . VAL A 1 85 ? -8.638 17.060 15.091 1.00 91.62 85 VAL A O 1
ATOM 696 N N . ASP A 1 86 ? -6.659 17.062 14.006 1.00 91.38 86 ASP A N 1
ATOM 697 C CA . ASP A 1 86 ? -6.028 18.134 14.772 1.00 91.38 86 ASP A CA 1
ATOM 698 C C . ASP A 1 86 ? -6.044 19.416 13.931 1.00 91.38 86 ASP A C 1
ATOM 700 O O . ASP A 1 86 ? -5.811 19.365 12.720 1.00 91.38 86 ASP A O 1
ATOM 704 N N . THR A 1 87 ? -6.394 20.547 14.537 1.00 92.06 87 THR A N 1
ATOM 705 C CA . THR A 1 87 ? -6.563 21.821 13.832 1.00 92.06 87 THR A CA 1
ATOM 706 C C . THR A 1 87 ? -6.265 23.000 14.747 1.00 92.06 87 THR A C 1
ATOM 708 O O . THR A 1 87 ? -6.557 22.967 15.938 1.00 92.06 87 THR A O 1
ATOM 711 N N . GLU A 1 88 ? -5.721 24.067 14.166 1.00 95.06 88 GLU A N 1
ATOM 712 C CA . GLU A 1 88 ? -5.464 25.333 14.861 1.00 95.06 88 GLU A CA 1
ATOM 713 C C . GLU A 1 88 ? -6.741 26.165 15.071 1.00 95.06 88 GLU A C 1
ATOM 715 O O . GLU A 1 88 ? -6.733 27.137 15.826 1.00 95.06 88 GLU A O 1
ATOM 720 N N . ALA A 1 89 ? -7.847 25.804 14.408 1.00 94.12 89 ALA A N 1
ATOM 721 C CA . ALA A 1 89 ? -9.113 26.511 14.550 1.00 94.12 89 ALA A CA 1
ATOM 722 C C . ALA A 1 89 ? -9.689 26.350 15.973 1.00 94.12 89 ALA A C 1
ATOM 724 O O . ALA A 1 89 ? -9.645 25.251 16.537 1.00 94.12 89 ALA A O 1
ATOM 725 N N . PRO A 1 90 ? -10.303 27.401 16.549 1.00 96.06 90 PRO A N 1
ATOM 726 C CA . PRO A 1 90 ? -11.017 27.286 17.814 1.00 96.06 90 PRO A CA 1
ATOM 727 C C . PRO A 1 90 ? -12.084 26.176 17.763 1.00 96.06 90 PRO A C 1
ATOM 729 O O . PRO A 1 90 ? -12.747 26.021 16.733 1.00 96.06 90 PRO A O 1
ATOM 732 N N . PRO A 1 91 ? -12.338 25.442 18.866 1.00 93.56 91 PRO A N 1
ATOM 733 C CA . PRO A 1 91 ? -13.236 24.283 18.856 1.00 93.56 91 PRO A CA 1
ATOM 734 C C . PRO A 1 91 ? -14.629 24.549 18.269 1.00 93.56 91 PRO A C 1
ATOM 736 O O . PRO A 1 91 ? -15.149 23.720 17.528 1.00 93.56 91 PRO A O 1
ATOM 739 N N . GLY A 1 92 ? -15.228 25.709 18.559 1.00 95.38 92 GLY A N 1
ATOM 740 C CA . GLY A 1 92 ? -16.545 26.069 18.022 1.00 95.38 92 GLY A CA 1
ATOM 741 C C . GLY A 1 92 ? -16.546 26.242 16.502 1.00 95.38 92 GLY A C 1
ATOM 742 O O . GLY A 1 92 ? -17.461 25.778 15.828 1.00 95.38 92 GLY A O 1
ATOM 743 N N . GLU A 1 93 ? -15.493 26.847 15.954 1.00 95.81 93 GLU A N 1
ATOM 744 C CA . GLU A 1 93 ? -15.339 27.033 14.512 1.00 95.81 93 GLU A CA 1
ATOM 745 C C . GLU A 1 93 ? -15.050 25.703 13.806 1.00 95.81 93 GLU A C 1
ATOM 747 O O . GLU A 1 93 ? -15.646 25.406 12.771 1.00 95.81 93 GLU A O 1
ATOM 752 N N . ALA A 1 94 ? -14.186 24.868 14.389 1.00 95.19 94 ALA A N 1
ATOM 753 C CA . ALA A 1 94 ? -13.891 23.538 13.866 1.00 95.19 94 ALA A CA 1
ATOM 754 C C . ALA A 1 94 ? -15.152 22.655 13.800 1.00 95.19 94 ALA A C 1
ATOM 756 O O . ALA A 1 94 ? -15.391 21.988 12.792 1.00 95.19 94 ALA A O 1
ATOM 757 N N . LEU A 1 95 ? -15.982 22.682 14.850 1.00 95.44 95 LEU A N 1
ATOM 758 C CA . LEU A 1 95 ? -17.239 21.933 14.900 1.00 95.44 95 LEU A CA 1
ATOM 759 C C . LEU A 1 95 ? -18.282 22.464 13.910 1.00 95.44 95 LEU A C 1
ATOM 761 O O . LEU A 1 95 ? -18.982 21.658 13.301 1.00 95.44 95 LEU A O 1
ATOM 765 N N . ALA A 1 96 ? -18.366 23.784 13.718 1.00 96.19 96 ALA A N 1
ATOM 766 C CA . ALA A 1 96 ? -19.255 24.382 12.723 1.00 96.19 96 ALA A CA 1
ATOM 767 C C . ALA A 1 96 ? -18.865 23.950 11.300 1.00 96.19 96 ALA A C 1
ATOM 769 O O . ALA A 1 96 ? -19.681 23.364 10.594 1.00 96.19 96 ALA A O 1
ATOM 770 N N . ARG A 1 97 ? -17.584 24.099 10.929 1.00 95.31 97 ARG A N 1
ATOM 771 C CA . ARG A 1 97 ? -17.067 23.643 9.625 1.00 95.31 97 ARG A CA 1
ATOM 772 C C . ARG A 1 97 ? -17.304 22.150 9.403 1.00 95.31 97 ARG A C 1
ATOM 774 O O . ARG A 1 97 ? -17.650 21.729 8.305 1.00 95.31 97 ARG A O 1
ATOM 781 N N . TYR A 1 98 ? -17.115 21.337 10.444 1.00 94.56 98 TYR A N 1
ATOM 782 C CA . TYR A 1 98 ? -17.394 19.906 10.379 1.00 94.56 98 TYR A CA 1
ATOM 783 C C . TYR A 1 98 ? -18.870 19.611 10.087 1.00 94.56 98 TYR A C 1
ATOM 785 O O . TYR A 1 98 ? -19.164 18.741 9.268 1.00 94.56 98 TYR A O 1
ATOM 793 N N . ALA A 1 99 ? -19.787 20.314 10.755 1.00 96.19 99 ALA A N 1
ATOM 794 C CA . ALA A 1 99 ? -21.219 20.158 10.536 1.00 96.19 99 ALA A CA 1
ATOM 795 C C . ALA A 1 99 ? -21.615 20.550 9.105 1.00 96.19 99 ALA A C 1
ATOM 797 O O . ALA A 1 99 ? -22.348 19.798 8.465 1.00 96.19 99 ALA A O 1
ATOM 798 N N . ASP A 1 100 ? -21.068 21.654 8.590 1.00 96.81 100 ASP A N 1
ATOM 799 C CA . ASP A 1 100 ? -21.325 22.129 7.226 1.00 96.81 100 ASP A CA 1
ATOM 800 C C . ASP A 1 100 ? -20.861 21.104 6.179 1.00 96.81 100 ASP A C 1
ATOM 802 O O . ASP A 1 100 ? -21.650 20.663 5.343 1.00 96.81 100 ASP A O 1
ATOM 806 N N . VAL A 1 101 ? -19.607 20.639 6.280 1.00 94.44 101 VAL A N 1
ATOM 807 C CA . VAL A 1 101 ? -19.053 19.621 5.368 1.00 94.44 101 VAL A CA 1
ATOM 808 C C . VAL A 1 101 ? -19.835 18.312 5.462 1.00 94.44 101 VAL A C 1
ATOM 810 O O . VAL A 1 101 ? -20.114 17.677 4.447 1.00 94.44 101 VAL A O 1
ATOM 813 N N . ARG A 1 102 ? -20.215 17.883 6.671 1.00 94.88 102 ARG A N 1
ATOM 814 C CA . ARG A 1 102 ? -21.024 16.673 6.852 1.00 94.88 102 ARG A CA 1
ATOM 815 C C . ARG A 1 102 ? -22.377 16.809 6.148 1.00 94.88 102 ARG A C 1
ATOM 817 O O . ARG A 1 102 ? -22.769 15.874 5.456 1.00 94.88 102 ARG A O 1
ATOM 824 N N . ALA A 1 103 ? -23.067 17.937 6.315 1.00 96.81 103 ALA A N 1
ATOM 825 C CA . ALA A 1 103 ? -24.368 18.168 5.695 1.00 96.81 103 ALA A CA 1
ATOM 826 C C . ALA A 1 103 ? -24.277 18.147 4.161 1.00 96.81 103 ALA A C 1
ATOM 828 O O . ALA A 1 103 ? -25.119 17.535 3.507 1.00 96.81 103 ALA A O 1
ATOM 829 N N . GLU A 1 104 ? -23.231 18.747 3.588 1.00 96.56 104 GLU A N 1
ATOM 830 C CA . GLU A 1 104 ? -22.976 18.705 2.144 1.00 96.56 104 GLU A CA 1
ATOM 831 C C . GLU A 1 104 ? -22.757 17.267 1.645 1.00 96.56 104 GLU A C 1
ATOM 833 O O . GLU A 1 104 ? -23.385 16.834 0.678 1.00 96.56 104 GLU A O 1
ATOM 838 N N . LEU A 1 105 ? -21.928 16.484 2.342 1.00 95.75 105 LEU A N 1
ATOM 839 C CA . LEU A 1 105 ? -21.683 15.083 1.988 1.00 95.75 105 LEU A CA 1
ATOM 840 C C . LEU A 1 105 ? -22.945 14.218 2.117 1.00 95.75 105 LEU A C 1
ATOM 842 O O . LEU A 1 105 ? -23.176 13.341 1.287 1.00 95.75 105 LEU A O 1
ATOM 846 N N . GLU A 1 106 ? -23.778 14.457 3.130 1.00 95.81 106 GLU A N 1
ATOM 847 C CA . GLU A 1 106 ? -25.063 13.768 3.289 1.00 95.81 106 GLU A CA 1
ATOM 848 C C . GLU A 1 106 ? -26.029 14.113 2.145 1.00 95.81 106 GLU A C 1
ATOM 850 O O . GLU A 1 106 ? -26.666 13.211 1.599 1.00 95.81 106 GLU A O 1
ATOM 855 N N . GLN A 1 107 ? -26.087 15.379 1.716 1.00 96.38 107 GLN A N 1
ATOM 856 C CA . GLN A 1 107 ? -26.894 15.810 0.566 1.00 96.38 107 GLN A CA 1
ATOM 857 C C . GLN A 1 107 ? -26.428 15.185 -0.754 1.00 96.38 107 GLN A C 1
ATOM 859 O O . GLN A 1 107 ? -27.256 14.831 -1.593 1.00 96.38 107 GLN A O 1
ATOM 864 N N . LEU A 1 108 ? -25.117 15.012 -0.931 1.00 95.44 108 LEU A N 1
ATOM 865 C CA . LEU A 1 108 ? -24.533 14.334 -2.092 1.00 95.44 108 LEU A CA 1
ATOM 866 C C . LEU A 1 108 ? -24.691 12.803 -2.044 1.00 95.44 108 LEU A C 1
ATOM 868 O O . LEU A 1 108 ? -24.414 12.129 -3.037 1.00 95.44 108 LEU A O 1
ATOM 872 N N . GLY A 1 109 ? -25.119 12.237 -0.911 1.00 95.94 109 GLY A N 1
ATOM 873 C CA . GLY A 1 109 ? -25.185 10.789 -0.695 1.00 95.94 109 GLY A CA 1
ATOM 874 C C . GLY A 1 109 ? -23.814 10.134 -0.482 1.00 95.94 109 GLY A C 1
ATOM 875 O O . GLY A 1 109 ? -23.677 8.920 -0.643 1.00 95.94 109 GLY A O 1
ATOM 876 N N . GLY A 1 110 ? -22.793 10.919 -0.135 1.00 93.19 110 GLY A N 1
ATOM 877 C CA . GLY A 1 110 ? -21.421 10.474 0.075 1.00 93.19 110 GLY A CA 1
ATOM 878 C C . GLY A 1 110 ? -20.394 11.474 -0.451 1.00 93.19 110 GLY A C 1
ATOM 879 O O . GLY A 1 110 ? -20.669 12.656 -0.625 1.00 93.19 110 GLY A O 1
ATOM 880 N N . PHE A 1 111 ? -19.184 10.984 -0.710 1.00 92.38 111 PHE A N 1
ATOM 881 C CA . PHE A 1 111 ? -18.097 11.759 -1.309 1.00 92.38 111 PHE A CA 1
ATOM 882 C C . PHE A 1 111 ? -17.684 11.151 -2.658 1.00 92.38 111 PHE A C 1
ATOM 884 O O . PHE A 1 111 ? -17.860 9.945 -2.867 1.00 92.38 111 PHE A O 1
ATOM 891 N N . PRO A 1 112 ? -17.096 11.940 -3.577 1.00 90.38 112 PRO A N 1
ATOM 892 C CA . PRO A 1 112 ? -16.558 11.415 -4.826 1.00 90.38 112 PRO A CA 1
ATOM 893 C C . PRO A 1 112 ? -15.501 10.331 -4.576 1.00 90.38 112 PRO A C 1
ATOM 895 O O . PRO A 1 112 ? -14.456 10.588 -3.977 1.00 90.38 112 PRO A O 1
ATOM 898 N N . ASN A 1 113 ? -15.750 9.116 -5.066 1.00 91.00 113 ASN A N 1
ATOM 899 C CA . ASN A 1 113 ? -14.831 7.984 -4.928 1.00 91.00 113 ASN A CA 1
ATOM 900 C C . ASN A 1 113 ? -13.692 8.063 -5.961 1.00 91.00 113 ASN A C 1
ATOM 902 O O . ASN A 1 113 ? -13.645 7.301 -6.927 1.00 91.00 113 ASN A O 1
ATOM 906 N N . LEU A 1 114 ? -12.809 9.044 -5.780 1.00 90.56 114 LEU A N 1
ATOM 907 C CA . LEU A 1 114 ? -11.682 9.314 -6.668 1.00 90.56 114 LEU A CA 1
ATOM 908 C C . LEU A 1 114 ? -10.411 8.607 -6.188 1.00 90.56 114 LEU A C 1
ATOM 910 O O . LEU A 1 114 ? -10.181 8.412 -4.993 1.00 90.56 114 LEU A O 1
ATOM 914 N N . PHE A 1 115 ? -9.532 8.274 -7.129 1.00 88.06 115 PHE A N 1
ATOM 915 C CA . PHE A 1 115 ? -8.178 7.848 -6.795 1.00 88.06 115 PHE A CA 1
ATOM 916 C C . PHE A 1 115 ? -7.338 9.063 -6.387 1.00 88.06 115 PHE A C 1
ATOM 918 O O . PHE A 1 115 ? -7.173 9.998 -7.166 1.00 88.06 115 PHE A O 1
ATOM 925 N N . GLY A 1 116 ? -6.803 9.050 -5.164 1.00 84.00 116 GLY A N 1
ATOM 926 C CA . GLY A 1 116 ? -5.908 10.103 -4.679 1.00 84.00 116 GLY A CA 1
ATOM 927 C C . GLY A 1 116 ? -4.475 9.999 -5.231 1.00 84.00 116 GLY A C 1
ATOM 928 O O . GLY A 1 116 ? -4.104 8.962 -5.791 1.00 84.00 116 GLY A O 1
ATOM 929 N N . PRO A 1 117 ? -3.623 11.020 -5.005 1.00 83.44 117 PRO A N 1
ATOM 930 C CA . PRO A 1 117 ? -2.238 11.078 -5.501 1.00 83.44 117 PRO A CA 1
ATOM 931 C C . PRO A 1 117 ? -1.382 9.848 -5.170 1.00 83.44 117 PRO A C 1
ATOM 933 O O . PRO A 1 117 ? -0.553 9.428 -5.974 1.00 83.44 117 PRO A O 1
ATOM 936 N N . GLN A 1 118 ? -1.626 9.204 -4.025 1.00 78.19 118 GLN A N 1
ATOM 937 C CA . GLN A 1 118 ? -0.915 7.991 -3.614 1.00 78.19 118 GLN A CA 1
ATOM 938 C C . GLN A 1 118 ? -1.061 6.832 -4.611 1.00 78.19 118 GLN A C 1
ATOM 940 O O . GLN A 1 118 ? -0.140 6.033 -4.768 1.00 78.19 118 GLN A O 1
ATOM 945 N N . ARG A 1 119 ? -2.186 6.755 -5.334 1.00 85.19 119 ARG A N 1
ATOM 946 C CA . ARG A 1 119 ? -2.395 5.761 -6.399 1.00 85.19 119 ARG A CA 1
ATOM 947 C C . ARG A 1 119 ? -1.549 6.034 -7.629 1.00 85.19 119 ARG A C 1
ATOM 949 O O . ARG A 1 119 ? -1.243 5.099 -8.360 1.00 85.19 119 ARG A O 1
ATOM 956 N N . PHE A 1 120 ? -1.165 7.289 -7.825 1.00 88.56 120 PHE A N 1
ATOM 957 C CA . PHE A 1 120 ? -0.335 7.710 -8.938 1.00 88.56 120 PHE A CA 1
ATOM 958 C C . PHE A 1 120 ? 1.163 7.633 -8.614 1.00 88.56 120 PHE A C 1
ATOM 960 O O . PHE A 1 120 ? 1.970 7.516 -9.537 1.00 88.56 120 PHE A O 1
ATOM 967 N N . GLY A 1 121 ? 1.500 7.598 -7.320 1.00 81.94 121 GLY A N 1
ATOM 968 C CA . GLY A 1 121 ? 2.846 7.601 -6.754 1.00 81.94 121 GLY A CA 1
ATOM 969 C C . GLY A 1 121 ? 3.124 8.942 -6.076 1.00 81.94 121 GLY A C 1
ATOM 970 O O . GLY A 1 121 ? 3.282 9.941 -6.763 1.00 81.94 121 GLY A O 1
ATOM 971 N N . GLU A 1 122 ? 3.204 8.974 -4.739 1.00 77.19 122 GLU A N 1
ATOM 972 C CA . GLU A 1 122 ? 3.322 10.240 -3.979 1.00 77.19 122 GLU A CA 1
ATOM 973 C C . GLU A 1 122 ? 4.567 11.051 -4.358 1.00 77.19 122 GLU A C 1
ATOM 975 O O . GLU A 1 122 ? 4.499 12.265 -4.496 1.00 77.19 122 GLU A O 1
ATOM 980 N N . VAL A 1 123 ? 5.700 10.370 -4.545 1.00 80.44 123 VAL A N 1
ATOM 981 C CA . VAL A 1 123 ? 6.982 11.011 -4.884 1.00 80.44 123 VAL A CA 1
ATOM 982 C C . VAL A 1 123 ? 7.116 11.250 -6.390 1.00 80.44 123 VAL A C 1
ATOM 984 O O . VAL A 1 123 ? 7.744 12.212 -6.817 1.00 80.44 123 VAL A O 1
ATOM 987 N N . ARG A 1 124 ? 6.556 10.352 -7.206 1.00 86.81 124 ARG A N 1
ATOM 988 C CA . ARG A 1 124 ? 6.602 10.402 -8.673 1.00 86.81 124 ARG A CA 1
ATOM 989 C C . ARG A 1 124 ? 5.255 9.938 -9.221 1.00 86.81 124 ARG A C 1
ATOM 991 O O . ARG A 1 124 ? 5.074 8.724 -9.363 1.00 86.81 124 ARG A O 1
ATOM 998 N N . PRO A 1 125 ? 4.333 10.861 -9.545 1.00 89.31 125 PRO A N 1
ATOM 999 C CA . PRO A 1 125 ? 2.968 10.526 -9.936 1.00 89.31 125 PRO A CA 1
ATOM 1000 C C . PRO A 1 125 ? 2.857 9.989 -11.376 1.00 89.31 125 PRO A C 1
ATOM 1002 O O . PRO A 1 125 ? 1.923 10.313 -12.092 1.00 89.31 125 PRO A O 1
ATOM 1005 N N . ILE A 1 126 ? 3.793 9.151 -11.828 1.00 92.31 126 ILE A N 1
ATOM 1006 C CA . ILE A 1 126 ? 3.939 8.742 -13.237 1.00 92.31 126 ILE A CA 1
ATOM 1007 C C . ILE A 1 126 ? 3.175 7.465 -13.614 1.00 92.31 126 ILE A C 1
ATOM 1009 O O . ILE A 1 126 ? 3.130 7.088 -14.782 1.00 92.31 126 ILE A O 1
ATOM 1013 N N . THR A 1 127 ? 2.604 6.743 -12.646 1.00 93.38 127 THR A N 1
ATOM 1014 C CA . THR A 1 127 ? 2.075 5.383 -12.897 1.00 93.38 127 THR A CA 1
ATOM 1015 C C . THR A 1 127 ? 0.939 5.360 -13.923 1.00 93.38 127 THR A C 1
ATOM 1017 O O . THR A 1 127 ? 0.854 4.426 -14.717 1.00 93.38 127 THR A O 1
ATOM 1020 N N . HIS A 1 128 ? 0.107 6.403 -13.964 1.00 94.62 128 HIS A N 1
ATOM 1021 C CA . HIS A 1 128 ? -0.951 6.538 -14.965 1.00 94.62 128 HIS A CA 1
ATOM 1022 C C . HIS A 1 128 ? -0.415 6.797 -16.373 1.00 94.62 128 HIS A C 1
ATOM 1024 O O . HIS A 1 128 ? -1.005 6.326 -17.341 1.00 94.62 128 HIS A O 1
ATOM 1030 N N . GLU A 1 129 ? 0.710 7.496 -16.507 1.00 95.81 129 GLU A N 1
ATOM 1031 C CA . GLU A 1 129 ? 1.329 7.736 -17.807 1.00 95.81 129 GLU A CA 1
ATOM 1032 C C . GLU A 1 129 ? 1.989 6.472 -18.356 1.00 95.81 129 GLU A C 1
ATOM 1034 O O . GLU A 1 129 ? 1.805 6.155 -19.532 1.00 95.81 129 GLU A O 1
ATOM 1039 N N . VAL A 1 130 ? 2.675 5.712 -17.490 1.00 96.19 130 VAL A N 1
ATOM 1040 C CA . VAL A 1 130 ? 3.194 4.375 -17.826 1.00 96.19 130 VAL A CA 1
ATOM 1041 C C . VAL A 1 130 ? 2.040 3.469 -18.258 1.00 96.19 130 VAL A C 1
ATOM 1043 O O . VAL A 1 130 ? 2.102 2.846 -19.315 1.00 96.19 130 VAL A O 1
ATOM 1046 N N . GLY A 1 131 ? 0.955 3.438 -17.476 1.00 96.06 131 GLY A N 1
ATOM 1047 C CA . GLY A 1 131 ? -0.239 2.654 -17.790 1.00 96.06 131 GLY A CA 1
ATOM 1048 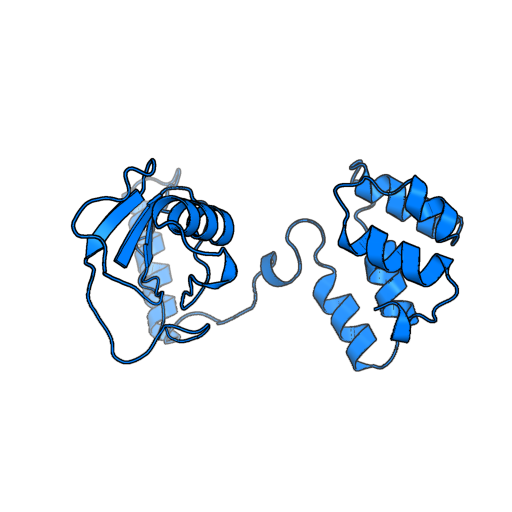C C . GLY A 1 131 ? -0.877 3.048 -19.124 1.00 96.06 131 GLY A C 1
ATOM 1049 O O . GLY A 1 131 ? -1.219 2.176 -19.917 1.00 96.06 131 GLY A O 1
ATOM 1050 N N . ARG A 1 132 ? -0.984 4.351 -19.413 1.00 97.75 132 ARG A N 1
ATOM 1051 C CA . ARG A 1 132 ? -1.497 4.860 -20.693 1.00 97.75 132 ARG A CA 1
ATOM 1052 C C . ARG A 1 132 ? -0.659 4.363 -21.871 1.00 97.75 132 ARG A C 1
ATOM 1054 O O . ARG A 1 132 ? -1.232 3.878 -22.841 1.00 97.75 132 ARG A O 1
ATOM 1061 N N . ALA A 1 133 ? 0.669 4.457 -21.786 1.00 98.00 133 ALA A N 1
ATOM 1062 C CA . ALA A 1 133 ? 1.562 3.983 -22.844 1.00 98.00 133 ALA A CA 1
ATOM 1063 C C . ALA A 1 133 ? 1.389 2.472 -23.093 1.00 98.00 133 ALA A C 1
ATOM 1065 O O . ALA A 1 133 ? 1.192 2.049 -24.231 1.00 98.00 133 ALA A O 1
ATOM 1066 N N . LEU A 1 134 ? 1.323 1.678 -22.019 1.00 97.56 134 LEU A N 1
ATOM 1067 C CA . LEU A 1 134 ? 1.090 0.234 -22.099 1.00 97.56 134 LEU A CA 1
ATOM 1068 C C . LEU A 1 134 ? -0.244 -0.128 -22.764 1.00 97.56 134 LEU A C 1
ATOM 1070 O O . LEU A 1 134 ? -0.280 -1.018 -23.610 1.00 97.56 134 LEU A O 1
ATOM 1074 N N . VAL A 1 135 ? -1.334 0.565 -22.420 1.00 97.69 135 VAL A N 1
ATOM 1075 C CA . VAL A 1 135 ? -2.660 0.324 -23.024 1.00 97.69 135 VAL A CA 1
ATOM 1076 C C . VAL A 1 135 ? -2.665 0.626 -24.526 1.00 97.69 135 VAL A C 1
ATOM 1078 O O . VAL A 1 135 ? -3.375 -0.038 -25.279 1.00 97.69 135 VAL A O 1
ATOM 1081 N N . HIS A 1 136 ? -1.850 1.579 -24.981 1.00 97.75 136 HIS A N 1
ATOM 1082 C CA . HIS A 1 136 ? -1.674 1.877 -26.404 1.00 97.75 136 HIS A CA 1
ATOM 1083 C C . HIS A 1 136 ? -0.683 0.944 -27.121 1.00 97.75 136 HIS A C 1
ATOM 1085 O O . HIS A 1 136 ? -0.475 1.098 -28.322 1.00 97.75 136 HIS A O 1
ATOM 1091 N N . GLY A 1 137 ? -0.089 -0.027 -26.419 1.00 96.94 137 GLY A N 1
ATOM 1092 C CA . GLY A 1 137 ? 0.931 -0.924 -26.968 1.00 96.94 137 GLY A CA 1
ATOM 1093 C C . GLY A 1 137 ? 2.317 -0.287 -27.103 1.00 96.94 137 GLY A C 1
ATOM 1094 O O . GLY A 1 137 ? 3.228 -0.917 -27.634 1.00 96.94 137 GLY A O 1
ATOM 1095 N N . ASP A 1 138 ? 2.503 0.934 -26.599 1.00 97.94 138 ASP A N 1
ATOM 1096 C CA . ASP A 1 138 ? 3.760 1.674 -26.668 1.00 97.94 138 ASP A CA 1
ATOM 1097 C C . ASP A 1 138 ? 4.650 1.333 -25.461 1.00 97.94 138 ASP A C 1
ATOM 1099 O O . ASP A 1 138 ? 4.765 2.071 -24.475 1.00 97.94 138 ASP A O 1
ATOM 1103 N N . CYS A 1 139 ? 5.246 0.140 -25.513 1.00 97.56 139 CYS A N 1
ATOM 1104 C CA . CYS A 1 139 ? 6.118 -0.349 -24.446 1.00 97.56 139 CYS A CA 1
ATOM 1105 C C . CYS A 1 139 ? 7.408 0.475 -24.335 1.00 97.56 139 CYS A C 1
ATOM 1107 O O . CYS A 1 139 ? 7.933 0.633 -23.233 1.00 97.56 139 CYS A O 1
ATOM 1109 N N . GLU A 1 140 ? 7.906 1.024 -25.447 1.00 96.81 140 GLU A N 1
ATOM 1110 C CA . GLU A 1 140 ? 9.091 1.884 -25.448 1.00 96.81 140 GLU A CA 1
ATOM 1111 C C . GLU A 1 140 ? 8.828 3.144 -24.629 1.00 96.81 140 GLU A C 1
ATOM 1113 O O . GLU A 1 140 ? 9.552 3.410 -23.666 1.00 96.81 140 GLU A O 1
ATOM 1118 N N . ARG A 1 141 ? 7.724 3.852 -24.903 1.00 97.38 141 ARG A N 1
ATOM 1119 C CA . ARG A 1 141 ? 7.343 5.029 -24.121 1.00 97.38 141 ARG A CA 1
ATOM 1120 C C . ARG A 1 141 ? 7.093 4.691 -22.655 1.00 97.38 141 ARG A C 1
ATOM 1122 O O . ARG A 1 141 ? 7.455 5.479 -21.784 1.00 97.38 141 ARG A O 1
ATOM 1129 N N . ALA A 1 142 ? 6.513 3.529 -22.353 1.00 97.81 142 ALA A N 1
ATOM 1130 C CA . ALA A 1 142 ? 6.310 3.091 -20.971 1.00 97.81 142 ALA A CA 1
ATOM 1131 C C . ALA A 1 142 ? 7.641 2.948 -20.207 1.00 97.81 142 ALA A C 1
ATOM 1133 O O . ALA A 1 142 ? 7.762 3.426 -19.074 1.00 97.81 142 ALA A O 1
ATOM 1134 N N . VAL A 1 143 ? 8.650 2.338 -20.838 1.00 97.06 143 VAL A N 1
ATOM 1135 C CA . VAL A 1 143 ? 10.003 2.200 -20.282 1.00 97.06 143 VAL A CA 1
ATOM 1136 C C . VAL A 1 143 ? 10.673 3.563 -20.115 1.00 97.06 143 VAL A C 1
ATOM 1138 O O . VAL A 1 143 ? 11.254 3.823 -19.059 1.00 97.06 143 VAL A O 1
ATOM 1141 N N . GLU A 1 144 ? 10.562 4.450 -21.107 1.00 95.62 144 GLU A N 1
ATOM 1142 C CA . GLU A 1 144 ? 11.095 5.812 -21.019 1.00 95.62 144 GLU A CA 1
ATOM 1143 C C . GLU A 1 144 ? 10.492 6.582 -19.845 1.00 95.62 144 GLU A C 1
ATOM 1145 O O . GLU A 1 144 ? 11.230 7.102 -19.008 1.00 95.62 144 GLU A O 1
ATOM 1150 N N . ILE A 1 145 ? 9.159 6.598 -19.728 1.00 95.75 145 ILE A N 1
ATOM 1151 C CA . ILE A 1 145 ? 8.467 7.269 -18.623 1.00 95.75 145 ILE A CA 1
ATOM 1152 C C . ILE A 1 145 ? 8.984 6.729 -17.287 1.00 95.75 145 ILE A C 1
ATOM 1154 O O . ILE A 1 145 ? 9.364 7.480 -16.387 1.00 95.75 145 ILE A O 1
ATOM 1158 N N . TYR A 1 146 ? 9.054 5.406 -17.152 1.00 95.62 146 TYR A N 1
ATOM 1159 C CA . TYR A 1 146 ? 9.439 4.786 -15.894 1.00 95.62 146 TYR A CA 1
ATOM 1160 C C . TYR A 1 146 ? 10.899 5.062 -15.493 1.00 95.62 146 TYR A C 1
ATOM 1162 O O . TYR A 1 146 ? 11.172 5.315 -14.309 1.00 95.62 146 TYR A O 1
ATOM 1170 N N . LEU A 1 147 ? 11.824 5.043 -16.457 1.00 95.50 147 LEU A N 1
ATOM 1171 C CA . LEU A 1 147 ? 13.265 5.169 -16.224 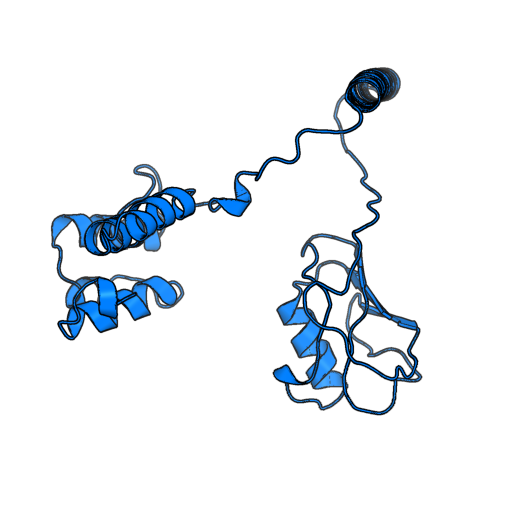1.00 95.50 147 LEU A CA 1
ATOM 1172 C C . LEU A 1 147 ? 13.812 6.594 -16.345 1.00 95.50 147 LEU A C 1
ATOM 1174 O O . LEU A 1 147 ? 14.969 6.800 -15.989 1.00 95.50 147 LEU A O 1
ATOM 1178 N N . MET A 1 148 ? 13.034 7.563 -16.833 1.00 93.56 148 MET A N 1
ATOM 1179 C CA . MET A 1 148 ? 13.545 8.911 -17.127 1.00 93.56 148 MET A CA 1
ATOM 1180 C C . MET A 1 148 ? 12.698 10.023 -16.512 1.00 93.56 148 MET A C 1
ATOM 1182 O O . MET A 1 148 ? 13.275 10.980 -16.001 1.00 93.56 148 MET A O 1
ATOM 1186 N N . GLU A 1 149 ? 11.364 9.896 -16.487 1.00 88.56 149 GLU A N 1
ATOM 1187 C CA . GLU A 1 149 ? 10.498 10.966 -15.966 1.00 88.56 149 GLU A CA 1
ATOM 1188 C C . GLU A 1 149 ? 10.734 11.168 -14.473 1.00 88.56 149 GLU A C 1
ATOM 1190 O O . GLU A 1 149 ? 10.668 10.228 -13.661 1.00 88.56 149 GLU A O 1
ATOM 1195 N N . ASN A 1 150 ? 11.044 12.407 -14.116 1.00 85.44 150 ASN A N 1
ATOM 1196 C CA . ASN A 1 150 ? 11.465 12.783 -12.785 1.00 85.44 150 ASN A CA 1
ATOM 1197 C C . ASN A 1 150 ? 11.340 14.298 -12.576 1.00 85.44 150 ASN A C 1
ATOM 1199 O O . ASN A 1 150 ? 11.509 15.075 -13.509 1.00 85.44 150 ASN A O 1
ATOM 1203 N N . ASP A 1 151 ? 11.125 14.704 -11.327 1.00 78.75 151 ASP A N 1
ATOM 1204 C CA . ASP A 1 151 ? 11.139 16.109 -10.929 1.00 78.75 151 ASP A CA 1
ATOM 1205 C C . ASP A 1 151 ? 12.542 16.719 -11.107 1.00 78.75 151 ASP A C 1
ATOM 1207 O O . ASP A 1 151 ? 13.531 16.231 -10.539 1.00 78.75 151 ASP A O 1
ATOM 1211 N N . ALA A 1 152 ? 12.622 17.779 -11.913 1.00 71.38 152 ALA A N 1
ATOM 1212 C CA . ALA A 1 152 ? 13.858 18.483 -12.232 1.00 71.38 152 ALA A CA 1
ATOM 1213 C C . ALA A 1 152 ? 14.550 19.045 -10.980 1.00 71.38 152 ALA A C 1
ATOM 1215 O O . ALA A 1 152 ? 15.781 19.061 -10.929 1.00 71.38 152 ALA A O 1
ATOM 1216 N N . GLU A 1 153 ? 13.784 19.423 -9.955 1.00 78.00 153 GLU A N 1
ATOM 1217 C CA . GLU A 1 153 ? 14.302 20.005 -8.714 1.00 78.00 153 GLU A CA 1
ATOM 1218 C C . GLU A 1 153 ? 14.779 18.935 -7.716 1.00 78.00 153 GLU A C 1
ATOM 1220 O O . GLU A 1 153 ? 15.542 19.217 -6.788 1.00 78.00 153 GLU A O 1
ATOM 1225 N N . SER A 1 154 ? 14.409 17.667 -7.930 1.00 83.06 154 SER A N 1
ATOM 1226 C CA . SER A 1 154 ? 14.804 16.566 -7.054 1.00 83.06 154 SER A CA 1
ATOM 1227 C C . SER A 1 154 ? 16.287 16.213 -7.205 1.00 83.06 154 SER A C 1
ATOM 1229 O O . SER A 1 154 ? 16.781 15.889 -8.294 1.00 83.06 154 SER A O 1
ATOM 1231 N N . SER A 1 155 ? 17.003 16.154 -6.083 1.00 86.50 155 SER A N 1
ATOM 1232 C CA . SER A 1 155 ? 18.426 15.783 -5.987 1.00 86.50 155 SER A CA 1
ATOM 1233 C C . SER A 1 155 ? 18.669 14.387 -5.398 1.00 86.50 155 SER A C 1
ATOM 1235 O O . SER A 1 155 ? 19.796 14.038 -5.045 1.00 86.50 155 SER A O 1
ATOM 1237 N N . THR A 1 156 ? 17.626 13.560 -5.294 1.00 90.06 156 THR A N 1
ATOM 1238 C CA . THR A 1 156 ? 17.763 12.173 -4.831 1.00 90.06 156 THR A CA 1
ATOM 1239 C C . THR A 1 156 ? 18.735 11.359 -5.707 1.00 90.06 156 THR A C 1
ATOM 1241 O O . THR A 1 156 ? 18.847 11.589 -6.911 1.00 90.06 156 THR A O 1
ATOM 1244 N N . PRO A 1 157 ? 19.401 10.323 -5.166 1.00 89.81 157 PRO A N 1
ATOM 1245 C CA . PRO A 1 157 ? 20.230 9.437 -5.988 1.00 89.81 157 PRO A CA 1
ATOM 1246 C C . PRO A 1 157 ? 19.479 8.831 -7.191 1.00 89.81 157 PRO A C 1
ATOM 1248 O O . PRO A 1 157 ? 20.050 8.647 -8.262 1.00 89.81 157 PRO A O 1
ATOM 1251 N N . GLY A 1 158 ? 18.176 8.567 -7.035 1.00 90.88 158 GLY A N 1
ATOM 1252 C CA . GLY A 1 158 ? 17.317 8.084 -8.110 1.00 90.88 158 GLY A CA 1
ATOM 1253 C C . GLY A 1 158 ? 17.002 9.133 -9.174 1.00 90.88 158 GLY A C 1
ATOM 1254 O O . GLY A 1 158 ? 16.864 8.761 -10.334 1.00 90.88 158 GLY A O 1
ATOM 1255 N N . SER A 1 159 ? 16.874 10.416 -8.827 1.00 91.19 159 SER A N 1
ATOM 1256 C CA . SER A 1 159 ? 16.658 11.478 -9.817 1.00 91.19 159 SER A CA 1
ATOM 1257 C C . SER A 1 159 ? 17.918 11.750 -10.633 1.00 91.19 159 SER A C 1
ATOM 1259 O O . SER A 1 159 ? 17.839 11.903 -11.851 1.00 91.19 159 SER A O 1
ATOM 1261 N N . VAL A 1 160 ? 19.088 11.735 -9.984 1.00 91.62 160 VAL A N 1
ATOM 1262 C CA . VAL A 1 160 ? 20.389 11.866 -10.656 1.00 91.62 160 VAL A CA 1
ATOM 1263 C C . VAL A 1 160 ? 20.579 10.750 -11.686 1.00 91.62 160 VAL A C 1
ATOM 1265 O O . VAL A 1 160 ? 20.870 11.042 -12.843 1.00 91.62 160 VAL A O 1
ATOM 1268 N N . ALA A 1 161 ? 20.347 9.491 -11.298 1.00 93.44 161 ALA A N 1
ATOM 1269 C CA . ALA A 1 161 ? 20.508 8.347 -12.197 1.00 93.44 161 ALA A CA 1
ATOM 1270 C C . ALA A 1 161 ? 19.529 8.372 -13.390 1.00 93.44 161 ALA A C 1
ATOM 1272 O O . ALA A 1 161 ? 19.902 8.013 -14.504 1.00 93.44 161 ALA A O 1
ATOM 1273 N N . ARG A 1 162 ? 18.291 8.845 -13.186 1.00 93.88 162 ARG A N 1
ATOM 1274 C CA . ARG A 1 162 ? 17.303 9.020 -14.268 1.00 93.88 162 ARG A CA 1
ATOM 1275 C C . ARG A 1 162 ? 17.728 10.073 -15.284 1.00 93.88 162 ARG A C 1
ATOM 1277 O O . ARG A 1 162 ? 17.631 9.824 -16.481 1.00 93.88 162 ARG A O 1
ATOM 1284 N N . ARG A 1 163 ? 18.221 11.226 -14.817 1.00 92.62 163 ARG A N 1
ATOM 1285 C CA . ARG A 1 163 ? 18.725 12.287 -15.703 1.00 92.62 163 ARG A CA 1
ATOM 1286 C C . ARG A 1 163 ? 19.926 11.814 -16.510 1.00 92.62 163 ARG A C 1
ATOM 1288 O O . ARG A 1 163 ? 19.929 11.981 -17.723 1.00 92.62 163 ARG A O 1
ATOM 1295 N N . ALA A 1 164 ? 20.884 11.154 -15.859 1.00 92.06 164 ALA A N 1
ATOM 1296 C CA . ALA A 1 164 ? 22.023 10.568 -16.555 1.00 92.06 164 ALA A CA 1
ATOM 1297 C C . ALA A 1 164 ? 21.552 9.589 -17.644 1.00 92.06 164 ALA A C 1
ATOM 1299 O O . ALA A 1 164 ? 21.928 9.732 -18.808 1.00 92.06 164 ALA A O 1
ATOM 1300 N N . TYR A 1 165 ? 20.640 8.668 -17.309 1.00 95.44 165 TYR A N 1
ATOM 1301 C CA . TYR A 1 165 ? 20.102 7.724 -18.286 1.00 95.44 165 TYR A CA 1
ATOM 1302 C C . TYR A 1 165 ? 19.362 8.404 -19.447 1.00 95.44 165 TYR A C 1
ATOM 1304 O O . TYR A 1 165 ? 19.509 7.969 -20.590 1.00 95.44 165 TYR A O 1
ATOM 1312 N N . ALA A 1 166 ? 18.622 9.485 -19.187 1.00 94.00 166 ALA A N 1
ATOM 1313 C CA . ALA A 1 166 ? 17.944 10.261 -20.222 1.00 94.00 166 ALA A CA 1
ATOM 1314 C C . ALA A 1 166 ? 18.924 10.882 -21.239 1.00 94.00 166 ALA A C 1
ATOM 1316 O O . ALA A 1 166 ? 18.571 10.980 -22.416 1.00 94.00 166 ALA A O 1
ATOM 1317 N N . GLU A 1 167 ? 20.140 11.242 -20.809 1.00 92.56 167 GLU A N 1
ATOM 1318 C CA . GLU A 1 167 ? 21.202 11.791 -21.663 1.00 92.56 167 GLU A CA 1
ATOM 1319 C C . GLU A 1 167 ? 21.914 10.713 -22.489 1.00 92.56 167 GLU A C 1
ATOM 1321 O O . GLU A 1 167 ? 22.048 10.851 -23.702 1.00 92.56 167 GLU A O 1
ATOM 1326 N N . HIS A 1 168 ? 22.394 9.641 -21.848 1.00 94.19 168 HIS A N 1
ATOM 1327 C CA . HIS A 1 168 ? 23.281 8.679 -22.514 1.00 94.19 168 HIS A CA 1
ATOM 1328 C C . HIS A 1 168 ? 22.562 7.457 -23.106 1.00 94.19 168 HIS A C 1
ATOM 1330 O O . HIS A 1 168 ? 23.158 6.750 -23.914 1.00 94.19 168 HIS A O 1
ATOM 1336 N N . ARG A 1 169 ? 21.316 7.172 -22.691 1.00 94.44 169 ARG A N 1
ATOM 1337 C CA . ARG A 1 169 ? 20.470 6.065 -23.192 1.00 94.44 169 ARG A CA 1
ATOM 1338 C C . ARG A 1 169 ? 21.159 4.687 -23.212 1.00 94.44 169 ARG A C 1
ATOM 1340 O O . ARG A 1 169 ? 20.853 3.838 -24.038 1.00 94.44 169 ARG A O 1
ATOM 1347 N N . ASP A 1 170 ? 22.055 4.444 -22.252 1.00 96.44 170 ASP A N 1
ATOM 1348 C CA . ASP A 1 170 ? 22.844 3.202 -22.110 1.00 96.44 170 ASP A CA 1
ATOM 1349 C C . ASP A 1 170 ? 22.373 2.425 -20.867 1.00 96.44 170 ASP A C 1
ATOM 1351 O O . ASP A 1 170 ? 22.684 2.822 -19.738 1.00 96.44 170 ASP A O 1
ATOM 1355 N N . PRO A 1 171 ? 21.632 1.315 -21.038 1.00 96.00 171 PRO A N 1
ATOM 1356 C CA . PRO A 1 171 ? 21.113 0.545 -19.913 1.00 96.00 171 PRO A CA 1
ATOM 1357 C C . PRO A 1 171 ? 22.199 -0.078 -19.028 1.00 96.00 171 PRO A C 1
ATOM 1359 O O . PRO A 1 171 ? 22.036 -0.150 -17.809 1.00 96.00 171 PRO A O 1
ATOM 1362 N N . ALA A 1 172 ? 23.326 -0.505 -19.607 1.00 96.44 172 ALA A N 1
ATOM 1363 C CA . ALA A 1 172 ? 24.410 -1.134 -18.858 1.00 96.44 172 ALA A CA 1
ATOM 1364 C C . ALA A 1 172 ? 25.120 -0.116 -17.960 1.00 96.44 172 ALA A C 1
ATOM 1366 O O . ALA A 1 172 ? 25.494 -0.435 -16.826 1.00 96.44 172 ALA A O 1
ATOM 1367 N N . ARG A 1 173 ? 25.289 1.118 -18.447 1.00 96.62 173 ARG A N 1
ATOM 1368 C CA . ARG A 1 173 ? 25.778 2.243 -17.645 1.00 96.62 173 ARG A CA 1
ATOM 1369 C C . ARG A 1 173 ? 24.793 2.622 -16.545 1.00 96.62 173 ARG A C 1
ATOM 1371 O O . ARG A 1 173 ? 25.192 2.649 -15.380 1.00 96.62 173 ARG A O 1
ATOM 1378 N N . ALA A 1 174 ? 23.520 2.812 -16.883 1.00 95.44 174 ALA A N 1
ATOM 1379 C CA . ALA A 1 174 ? 22.494 3.169 -15.906 1.00 95.44 174 ALA A CA 1
ATOM 1380 C C . ALA A 1 174 ? 22.356 2.113 -14.798 1.00 95.44 174 ALA A C 1
ATOM 1382 O O . ALA A 1 174 ? 22.201 2.462 -13.632 1.00 95.44 174 ALA A O 1
ATOM 1383 N N . LEU A 1 175 ? 22.517 0.822 -15.106 1.00 95.81 175 LEU A N 1
ATOM 1384 C CA . LEU A 1 175 ? 22.510 -0.244 -14.099 1.00 95.81 175 LEU A CA 1
ATOM 1385 C C . LEU A 1 175 ? 23.620 -0.090 -13.041 1.00 95.81 175 LEU A C 1
ATOM 1387 O O . LEU A 1 175 ? 23.464 -0.572 -11.918 1.00 95.81 175 LEU A O 1
ATOM 1391 N N . ARG A 1 176 ? 24.743 0.565 -13.359 1.00 94.94 176 ARG A N 1
ATOM 1392 C CA . ARG A 1 176 ? 25.806 0.871 -12.384 1.00 94.94 176 ARG A CA 1
ATOM 1393 C C . ARG A 1 176 ? 25.516 2.140 -11.583 1.00 94.94 176 ARG A C 1
ATOM 1395 O O . ARG A 1 176 ? 25.917 2.220 -10.429 1.00 94.94 176 ARG A O 1
ATOM 1402 N N . GLU A 1 177 ? 24.819 3.100 -12.183 1.00 94.81 177 GLU A N 1
ATOM 1403 C CA . GLU A 1 177 ? 24.505 4.401 -11.580 1.00 94.81 177 GLU A CA 1
ATOM 1404 C C . GLU A 1 177 ? 23.257 4.356 -10.680 1.00 94.81 177 GLU A C 1
ATOM 1406 O O . GLU A 1 177 ? 23.202 5.045 -9.661 1.00 94.81 177 GLU A O 1
ATOM 1411 N N . PHE A 1 178 ? 22.267 3.514 -11.001 1.00 95.62 178 PHE A N 1
ATOM 1412 C CA . PHE A 1 178 ? 21.065 3.349 -10.183 1.00 95.62 178 PHE A CA 1
ATOM 1413 C C . PHE A 1 178 ? 21.387 2.690 -8.829 1.00 95.62 178 PHE A C 1
ATOM 1415 O O . PHE A 1 178 ? 21.915 1.569 -8.802 1.00 95.62 178 PHE A O 1
ATOM 1422 N N . PRO A 1 179 ? 21.002 3.299 -7.690 1.00 94.75 179 PRO A N 1
ATOM 1423 C CA . PRO A 1 179 ? 21.306 2.742 -6.375 1.00 94.75 179 PRO A CA 1
ATOM 1424 C C . PRO A 1 179 ? 20.639 1.373 -6.139 1.00 94.75 179 PRO A C 1
ATOM 1426 O O . PRO A 1 179 ? 19.538 1.136 -6.641 1.00 94.75 179 PRO A O 1
ATOM 1429 N N . PRO A 1 180 ? 21.218 0.486 -5.303 1.00 92.88 180 PRO A N 1
ATOM 1430 C CA . PRO A 1 180 ? 20.682 -0.863 -5.059 1.00 92.88 180 PRO A CA 1
ATOM 1431 C C . PRO A 1 180 ? 19.234 -0.918 -4.541 1.00 92.88 180 PRO A C 1
ATOM 1433 O O . PRO A 1 180 ? 18.551 -1.924 -4.726 1.00 92.88 180 PRO A O 1
ATOM 1436 N N . ALA A 1 181 ? 18.757 0.153 -3.900 1.00 91.50 181 ALA A N 1
ATOM 1437 C CA . ALA A 1 181 ? 17.386 0.255 -3.399 1.00 91.50 181 ALA A CA 1
ATOM 1438 C C . ALA A 1 181 ? 16.323 0.332 -4.518 1.00 91.50 181 ALA A C 1
ATOM 1440 O O . ALA A 1 181 ? 15.177 -0.051 -4.290 1.00 91.50 181 ALA A O 1
ATOM 1441 N N . TYR A 1 182 ? 16.694 0.767 -5.727 1.00 92.31 182 TYR A N 1
ATOM 1442 C CA . TYR A 1 182 ? 15.801 0.948 -6.882 1.00 92.31 182 TYR A CA 1
ATOM 1443 C C . TYR A 1 182 ? 15.652 -0.365 -7.657 1.00 92.31 182 TYR A C 1
ATOM 1445 O O . TYR A 1 182 ? 16.128 -0.525 -8.780 1.00 92.31 182 TYR A O 1
ATOM 1453 N N . ARG A 1 183 ? 15.086 -1.374 -6.986 1.00 93.38 183 ARG A N 1
ATOM 1454 C CA . ARG A 1 183 ? 15.094 -2.767 -7.460 1.00 93.38 183 ARG A CA 1
ATOM 1455 C C . ARG A 1 183 ? 14.400 -2.941 -8.809 1.00 93.38 183 ARG A C 1
ATOM 1457 O O . ARG A 1 183 ? 14.933 -3.644 -9.661 1.00 93.38 183 ARG A O 1
ATOM 1464 N N . PHE A 1 184 ? 13.239 -2.320 -9.003 1.00 92.81 184 PHE A N 1
ATOM 1465 C CA . PHE A 1 184 ? 12.451 -2.486 -10.226 1.00 92.81 184 PHE A CA 1
ATOM 1466 C C . PHE A 1 184 ? 13.127 -1.832 -11.429 1.00 92.81 184 PHE A C 1
ATOM 1468 O O . PHE A 1 184 ? 13.237 -2.450 -12.484 1.00 92.81 184 PHE A O 1
ATOM 1475 N N . GLU A 1 185 ? 13.671 -0.630 -11.250 1.00 95.31 185 GLU A N 1
ATOM 1476 C CA . GLU A 1 185 ? 14.447 0.067 -12.272 1.00 95.31 185 GLU A CA 1
ATOM 1477 C C . GLU A 1 185 ? 15.677 -0.746 -12.666 1.00 95.31 185 GLU A C 1
ATOM 1479 O O . GLU A 1 185 ? 15.949 -0.924 -13.850 1.00 95.31 185 GLU A O 1
ATOM 1484 N N . ARG A 1 186 ? 16.389 -1.310 -11.684 1.00 97.12 186 ARG A N 1
ATOM 1485 C CA . ARG A 1 186 ? 17.555 -2.163 -11.940 1.00 97.12 186 ARG A CA 1
ATOM 1486 C C . ARG A 1 186 ? 17.196 -3.447 -12.689 1.00 97.12 186 ARG A C 1
ATOM 1488 O O . ARG A 1 186 ? 17.926 -3.810 -13.603 1.00 97.12 186 ARG A O 1
ATOM 1495 N N . ILE A 1 187 ? 16.092 -4.114 -12.340 1.00 96.81 187 ILE A N 1
ATOM 1496 C CA . ILE A 1 187 ? 15.612 -5.310 -13.060 1.00 96.81 187 ILE A CA 1
ATOM 1497 C C . ILE A 1 187 ? 15.314 -4.969 -14.524 1.00 96.81 187 ILE A C 1
ATOM 1499 O O . ILE A 1 187 ? 15.730 -5.695 -15.428 1.00 96.81 187 ILE A O 1
ATOM 1503 N N . LEU A 1 188 ? 14.627 -3.851 -14.761 1.00 97.12 188 LEU A N 1
ATOM 1504 C CA . LEU A 1 188 ? 14.292 -3.403 -16.107 1.00 97.12 188 LEU A CA 1
ATOM 1505 C C . LEU A 1 188 ? 15.557 -3.063 -16.912 1.00 97.12 188 LEU A C 1
ATOM 1507 O O . LEU A 1 188 ? 15.739 -3.568 -18.018 1.00 97.12 188 LEU A O 1
ATOM 1511 N N . LEU A 1 189 ? 16.477 -2.286 -16.331 1.00 97.75 189 LEU A N 1
ATOM 1512 C CA . LEU A 1 189 ? 17.762 -1.932 -16.945 1.00 97.75 189 LEU A CA 1
ATOM 1513 C C . LEU A 1 189 ? 18.625 -3.158 -17.257 1.00 97.75 189 LEU A C 1
ATOM 1515 O O . LEU A 1 189 ? 19.268 -3.199 -18.301 1.00 97.75 189 LEU A O 1
ATOM 1519 N N . GLU A 1 190 ? 18.628 -4.171 -16.389 1.00 97.69 190 GLU A N 1
ATOM 1520 C CA . GLU A 1 190 ? 19.339 -5.427 -16.630 1.00 97.69 190 GLU A CA 1
ATOM 1521 C C . GLU A 1 190 ? 18.790 -6.168 -17.855 1.00 97.69 190 GLU A C 1
ATOM 1523 O O . GLU A 1 190 ? 19.567 -6.651 -18.682 1.00 97.69 190 GLU A O 1
ATOM 1528 N N . ARG A 1 191 ? 17.463 -6.241 -18.008 1.00 97.81 191 ARG A N 1
ATOM 1529 C CA . ARG A 1 191 ? 16.836 -6.856 -19.187 1.00 97.81 191 ARG A CA 1
ATOM 1530 C C . ARG A 1 191 ? 17.149 -6.065 -20.457 1.00 97.81 191 ARG A C 1
ATOM 1532 O O . ARG A 1 191 ? 17.584 -6.660 -21.440 1.00 97.81 191 ARG A O 1
ATOM 1539 N N . LEU A 1 192 ? 17.034 -4.739 -20.423 1.00 97.31 192 LEU A N 1
ATOM 1540 C CA . LEU A 1 192 ? 17.396 -3.884 -21.560 1.00 97.31 192 LEU A CA 1
ATOM 1541 C C . LEU A 1 192 ? 18.882 -4.024 -21.934 1.00 97.31 192 LEU A C 1
ATOM 1543 O O . LEU A 1 192 ? 19.212 -4.146 -23.109 1.00 97.31 192 LEU A O 1
ATOM 1547 N N . ALA A 1 193 ? 19.786 -4.097 -20.950 1.00 97.12 193 ALA A N 1
ATOM 1548 C CA . ALA A 1 193 ? 21.223 -4.287 -21.178 1.00 97.12 193 ALA A CA 1
ATOM 1549 C C . ALA A 1 193 ? 21.560 -5.640 -21.830 1.00 97.12 193 ALA A C 1
ATOM 1551 O O . ALA A 1 193 ? 22.581 -5.767 -22.501 1.00 97.12 193 ALA A O 1
ATOM 1552 N N . ARG A 1 194 ? 20.700 -6.650 -21.658 1.00 97.38 194 ARG A N 1
ATOM 1553 C CA . ARG A 1 194 ? 20.800 -7.952 -22.338 1.00 97.38 194 ARG A CA 1
ATOM 1554 C C . ARG A 1 194 ? 20.194 -7.942 -23.751 1.00 97.38 194 ARG A C 1
ATOM 1556 O O . ARG A 1 194 ? 20.166 -8.990 -24.390 1.00 97.38 194 ARG A O 1
ATOM 1563 N N . GLY A 1 195 ? 19.706 -6.795 -24.228 1.00 96.00 195 GLY A N 1
ATOM 1564 C CA . GLY A 1 195 ? 19.134 -6.624 -25.565 1.00 96.00 195 GLY A CA 1
ATOM 1565 C C . GLY A 1 195 ? 17.662 -7.019 -25.684 1.00 96.00 195 GLY A C 1
ATOM 1566 O O . GLY A 1 195 ? 17.185 -7.235 -26.796 1.00 96.00 195 GLY A O 1
ATOM 1567 N N . TYR A 1 196 ? 16.935 -7.147 -24.569 1.00 96.88 196 TYR A N 1
ATOM 1568 C CA . TYR A 1 196 ? 15.495 -7.397 -24.633 1.00 96.88 196 TYR A CA 1
ATOM 1569 C C . TYR A 1 196 ? 14.771 -6.139 -25.136 1.00 96.88 196 TYR A C 1
ATOM 1571 O O . TYR A 1 196 ? 15.046 -5.052 -24.621 1.00 96.88 196 TYR A O 1
ATOM 1579 N N . PRO A 1 197 ? 13.837 -6.268 -26.097 1.00 95.25 197 PRO A N 1
ATOM 1580 C CA . PRO A 1 197 ? 12.955 -5.167 -26.469 1.00 95.25 197 PRO A CA 1
ATOM 1581 C C . PRO A 1 197 ? 12.034 -4.791 -25.298 1.00 95.25 197 PRO A C 1
ATOM 1583 O O . PRO A 1 197 ? 11.838 -5.582 -24.370 1.00 95.25 197 PRO A O 1
ATOM 1586 N N . ALA A 1 198 ? 11.488 -3.573 -25.325 1.00 93.81 198 ALA A N 1
ATOM 1587 C CA . ALA A 1 198 ? 10.753 -2.989 -24.202 1.00 93.81 198 ALA A CA 1
ATOM 1588 C C . ALA A 1 198 ? 9.560 -3.845 -23.731 1.00 93.81 198 ALA A C 1
ATOM 1590 O O . ALA A 1 198 ? 9.346 -3.993 -22.531 1.00 93.81 198 ALA A O 1
ATOM 1591 N N . ASP A 1 199 ? 8.838 -4.470 -24.661 1.00 94.56 199 ASP A N 1
ATOM 1592 C CA . ASP A 1 199 ? 7.708 -5.373 -24.401 1.00 94.56 199 ASP A CA 1
ATOM 1593 C C . ASP A 1 199 ? 8.105 -6.645 -23.632 1.00 94.56 199 ASP A C 1
ATOM 1595 O O . ASP A 1 199 ? 7.319 -7.160 -22.841 1.00 94.56 199 ASP A O 1
ATOM 1599 N N . ARG A 1 200 ? 9.330 -7.147 -23.834 1.00 94.19 200 ARG A N 1
ATOM 1600 C CA . ARG A 1 200 ? 9.877 -8.298 -23.094 1.00 94.19 200 ARG A CA 1
ATOM 1601 C C . ARG A 1 200 ? 10.664 -7.904 -21.848 1.00 94.19 200 ARG A C 1
ATOM 1603 O O . ARG A 1 200 ? 10.979 -8.763 -21.0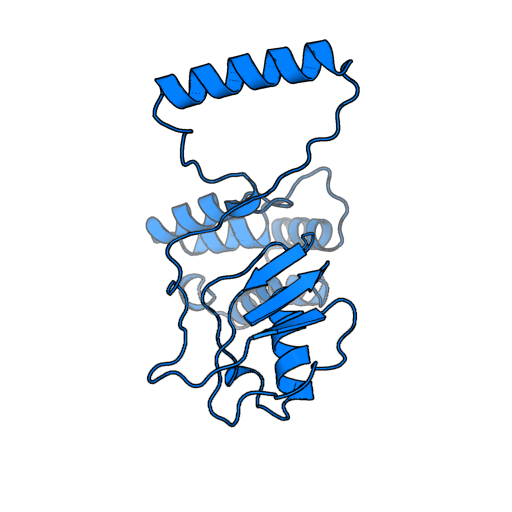23 1.00 94.19 200 ARG A O 1
ATOM 1610 N N . ALA A 1 201 ? 11.079 -6.644 -21.765 1.00 93.06 201 ALA A N 1
ATOM 1611 C CA . ALA A 1 201 ? 11.828 -6.124 -20.636 1.00 93.06 201 ALA A CA 1
ATOM 1612 C C . ALA A 1 201 ? 10.905 -5.800 -19.450 1.00 93.06 201 ALA A C 1
ATOM 1614 O O . ALA A 1 201 ? 11.301 -6.052 -18.308 1.00 93.06 201 ALA A O 1
ATOM 1615 N N . LEU A 1 202 ? 9.695 -5.298 -19.716 1.00 88.25 202 LEU A N 1
ATOM 1616 C CA . LEU A 1 202 ? 8.622 -5.121 -18.728 1.00 88.25 202 LEU A CA 1
ATOM 1617 C C . LEU A 1 202 ? 8.161 -6.463 -18.123 1.00 88.25 202 LEU A C 1
ATOM 1619 O O . LEU A 1 202 ? 7.782 -6.453 -16.932 1.00 88.25 202 LEU A O 1
#

Radius of gyration: 22.92 Å; chains: 1; bounding box: 53×52×51 Å

Secondary structure (DSSP, 8-state):
-EEEES--HHHHHHHHHHHTT--GGG-EES----SSSEEEE-EE-SSPPPSS----TTEEE------SS---TT---------PPP-SS-HHHHHHHHHHHHHHHHHTTS---PPPHHHH-SS---HHHHHHHHHTT-HHHHHHHHHH---TT--SHHHHHHHHHHHH--HHHHHHHS-TT-HHHHHHHHHHHTT--HHHH-

InterPro domains:
  IPR001656 Pseudouridine synthase, TruD [PF01142] (1-194)
  IPR001656 Pseudouridine synthase, TruD [PTHR13326] (4-194)
  IPR011760 Pseudouridine synthase, TruD, insertion domain [PS50984] (110-202)
  IPR020103 Pseudouridine synthase, catalytic domain superfamily [SSF55120] (2-140)

pLDDT: mean 93.75, std 4.31, range [71.38, 98.06]

Sequence (202 aa):
RIESENWEQHELAEAIARRLRLAPHALSWAGTKDRRAVSIRLFSYLGRPPEEDLGLPRVRLIEAYRAREGLSLGHHYGNTFAIRVDTEAPPGEALARYADVRAELEQLGGFPNLFGPQRFGEVRPITHEVGRALVHGDCERAVEIYLMENDAESSTPGSVARRAYAEHRDPARALREFPPAYRFERILLERLARGYPADRAL